Protein AF-0000000085643600 (afdb_homodimer)

InterPro domains:
  IPR029069 HotDog domain superfamily [SSF54637] (41-158)
  IPR045023 Acyl-[acyl-carrier-protein] hydrolase FATA/B [PTHR31727] (1-160)
  IPR049427 Acyl-ACP thioesterase-like, C-terminal domain [PF20791] (51-157)

Radius of gyration: 27.52 Å; Cα contacts (8 Å, |Δi|>4): 507; chains: 2; bounding box: 112×97×53 Å

Organism: NCBI:txid586396

Nearest PDB structures (foldseek):
  5x04-assembly1_A  TM=9.108E-01  e=4.476E-12  Umbellularia californica
  5x04-assembly1_B  TM=9.186E-01  e=2.964E-10  Umbellularia californica
  8qrt-assembly2_CCC  TM=9.344E-01  e=1.622E-09  Lemna aequinoctialis
  8qs0-assembly2_DDD  TM=9.208E-01  e=5.642E-09  Lemna aequinoctialis
  8qrt-assembly2_DDD  TM=9.235E-01  e=1.247E-08  Lemna aequinoctialis

Structure (mmCIF, N/CA/C/O backbone):
data_AF-0000000085643600-model_v1
#
loop_
_entity.id
_entity.type
_entity.pdbx_description
1 polymer 'Acyl-ACP thioesterase-like C-terminal domain-containing protein'
#
loop_
_atom_site.group_PDB
_atom_site.id
_atom_site.type_symbol
_atom_site.label_atom_id
_atom_site.label_alt_id
_atom_site.label_comp_id
_atom_site.label_asym_id
_atom_site.label_entity_id
_atom_site.label_seq_id
_atom_site.pdbx_PDB_ins_code
_atom_site.Cartn_x
_atom_site.Cartn_y
_atom_site.Cartn_z
_atom_site.occupancy
_atom_site.B_iso_or_equiv
_atom_site.auth_seq_id
_atom_site.auth_comp_id
_atom_site.auth_asym_id
_atom_site.auth_atom_id
_atom_site.pdbx_PDB_model_num
ATOM 1 N N . MET A 1 1 ? -57.594 -46.156 -21.344 1 28.33 1 MET A N 1
ATOM 2 C CA . MET A 1 1 ? -56.688 -45.188 -21.906 1 28.33 1 MET A CA 1
ATOM 3 C C . MET A 1 1 ? -56.406 -44.062 -20.922 1 28.33 1 MET A C 1
ATOM 5 O O . MET A 1 1 ? -57.188 -43.094 -20.797 1 28.33 1 MET A O 1
ATOM 9 N N . MET A 1 2 ? -56.031 -44.344 -19.531 1 26.73 2 MET A N 1
ATOM 10 C CA . MET A 1 2 ? -56.125 -43.594 -18.281 1 26.73 2 MET A CA 1
ATOM 11 C C . MET A 1 2 ? -55.125 -42.469 -18.219 1 26.73 2 MET A C 1
ATOM 13 O O . MET A 1 2 ? -53.969 -42.625 -18.625 1 26.73 2 MET A O 1
ATOM 17 N N . ASN A 1 3 ? -55.5 -41.125 -18.172 1 27.83 3 ASN A N 1
ATOM 18 C CA . ASN A 1 3 ? -54.938 -39.781 -18.188 1 27.83 3 ASN A CA 1
ATOM 19 C C . ASN A 1 3 ? -54.062 -39.531 -16.953 1 27.83 3 ASN A C 1
ATOM 21 O O . ASN A 1 3 ? -54.531 -39.031 -15.938 1 27.83 3 ASN A O 1
ATOM 25 N N . TYR A 1 4 ? -53.156 -40.469 -16.359 1 28.38 4 TYR A N 1
ATOM 26 C CA . TYR A 1 4 ? -52.5 -40.5 -15.062 1 28.38 4 TYR A CA 1
ATOM 27 C C . TYR A 1 4 ? -51.438 -39.406 -14.969 1 28.38 4 TYR A C 1
ATOM 29 O O . TYR A 1 4 ? -50.656 -39.375 -14.023 1 28.38 4 TYR A O 1
ATOM 37 N N . GLU A 1 5 ? -51.094 -38.469 -16.047 1 29.72 5 GLU A N 1
ATOM 38 C CA . GLU A 1 5 ? -49.75 -37.875 -16.156 1 29.72 5 GLU A CA 1
ATOM 39 C C . GLU A 1 5 ? -49.594 -36.688 -15.211 1 29.72 5 GLU A C 1
ATOM 41 O O . GLU A 1 5 ? -48.5 -36.188 -15.023 1 29.72 5 GLU A O 1
ATOM 46 N N . THR A 1 6 ? -50.594 -35.938 -14.727 1 30.34 6 THR A N 1
ATOM 47 C CA . THR A 1 6 ? -50.438 -34.531 -14.398 1 30.34 6 THR A CA 1
ATOM 48 C C . THR A 1 6 ? -49.781 -34.375 -13.016 1 30.34 6 THR A C 1
ATOM 50 O O . THR A 1 6 ? -49.406 -33.281 -12.625 1 30.34 6 THR A O 1
ATOM 53 N N . ARG A 1 7 ? -49.969 -35.188 -12.031 1 27.28 7 ARG A N 1
ATOM 54 C CA . ARG A 1 7 ? -49.938 -34.75 -10.633 1 27.28 7 ARG A CA 1
ATOM 55 C C . ARG A 1 7 ? -48.5 -34.625 -10.148 1 27.28 7 ARG A C 1
ATOM 57 O O . ARG A 1 7 ? -48.25 -34.312 -8.984 1 27.28 7 ARG A O 1
ATOM 64 N N . ARG A 1 8 ? -47.438 -35.281 -10.719 1 29.22 8 ARG A N 1
ATOM 65 C CA . ARG A 1 8 ? -46.281 -35.594 -9.891 1 29.22 8 ARG A CA 1
ATOM 66 C C . ARG A 1 8 ? -45.375 -34.375 -9.719 1 29.22 8 ARG A C 1
ATOM 68 O O . ARG A 1 8 ? -44.312 -34.469 -9.086 1 29.22 8 ARG A O 1
ATOM 75 N N . LEU A 1 9 ? -45.5 -33.281 -10.555 1 29.62 9 LEU A N 1
ATOM 76 C CA . LEU A 1 9 ? -44.344 -32.406 -10.664 1 29.62 9 LEU A CA 1
ATOM 77 C C . LEU A 1 9 ? -44.219 -31.516 -9.43 1 29.62 9 LEU A C 1
ATOM 79 O O . LEU A 1 9 ? -43.156 -30.969 -9.156 1 29.62 9 LEU A O 1
ATOM 83 N N . HIS A 1 10 ? -45.281 -31.266 -8.664 1 28.94 10 HIS A N 1
ATOM 84 C CA . HIS A 1 10 ? -45.219 -30.078 -7.832 1 28.94 10 HIS A CA 1
ATOM 85 C C . HIS A 1 10 ? -44.344 -30.297 -6.609 1 28.94 10 HIS A C 1
ATOM 87 O O . HIS A 1 10 ? -43.969 -29.328 -5.938 1 28.94 10 HIS A O 1
ATOM 93 N N . LYS A 1 11 ? -44.281 -31.469 -6.082 1 30.06 11 LYS A N 1
ATOM 94 C CA . LYS A 1 11 ? -43.875 -31.609 -4.688 1 30.06 11 LYS A CA 1
ATOM 95 C C . LYS A 1 11 ? -42.375 -31.312 -4.512 1 30.06 11 LYS A C 1
ATOM 97 O O . LYS A 1 11 ? -41.938 -31.062 -3.398 1 30.06 11 LYS A O 1
ATOM 102 N N . PHE A 1 12 ? -41.531 -31.562 -5.547 1 28.98 12 PHE A N 1
ATOM 103 C CA . PHE A 1 12 ? -40.094 -31.672 -5.203 1 28.98 12 PHE A CA 1
ATOM 104 C C . PHE A 1 12 ? -39.531 -30.312 -4.859 1 28.98 12 PHE A C 1
ATOM 106 O O . PHE A 1 12 ? -38.375 -30.219 -4.395 1 28.98 12 PHE A O 1
ATOM 113 N N . VAL A 1 13 ? -40.156 -29.156 -5.242 1 28.39 13 VAL A N 1
ATOM 114 C CA . VAL A 1 13 ? -39.469 -27.875 -5.148 1 28.39 13 VAL A CA 1
ATOM 115 C C . VAL A 1 13 ? -39.312 -27.484 -3.684 1 28.39 13 VAL A C 1
ATOM 117 O O . VAL A 1 13 ? -38.469 -26.625 -3.355 1 28.39 13 VAL A O 1
ATOM 120 N N . GLN A 1 14 ? -40.281 -27.812 -2.854 1 30.3 14 GLN A N 1
ATOM 121 C CA . GLN A 1 14 ? -40.281 -27.094 -1.582 1 30.3 14 GLN A CA 1
ATOM 122 C C . GLN A 1 14 ? -39.156 -27.547 -0.677 1 30.3 14 GLN A C 1
ATOM 124 O O . GLN A 1 14 ? -38.656 -26.766 0.139 1 30.3 14 GLN A O 1
ATOM 129 N N . GLU A 1 15 ? -38.844 -28.828 -0.646 1 30.2 15 GLU A N 1
ATOM 130 C CA . GLU A 1 15 ? -38.062 -29.359 0.474 1 30.2 15 GLU A CA 1
ATOM 131 C C . GLU A 1 15 ? -36.625 -28.828 0.434 1 30.2 15 GLU A C 1
ATOM 133 O O . GLU A 1 15 ? -35.875 -28.953 1.414 1 30.2 15 GLU A O 1
ATOM 138 N N . VAL A 1 16 ? -36.094 -28.516 -0.745 1 30.72 16 VAL A N 1
ATOM 139 C CA . VAL A 1 16 ? -34.656 -28.266 -0.734 1 30.72 16 VAL A CA 1
ATOM 140 C C . VAL A 1 16 ? -34.375 -26.938 -0.028 1 30.72 16 VAL A C 1
ATOM 142 O O . VAL A 1 16 ? -33.188 -26.531 0.089 1 30.72 16 VAL A O 1
ATOM 145 N N . LYS A 1 17 ? -35.375 -26.094 0.234 1 28.41 17 LYS A N 1
ATOM 146 C CA . LYS A 1 17 ? -35 -24.781 0.779 1 28.41 17 LYS A CA 1
ATOM 147 C C . LYS A 1 17 ? -34.438 -24.922 2.191 1 28.41 17 LYS A C 1
ATOM 149 O O . LYS A 1 17 ? -33.719 -24.047 2.654 1 28.41 17 LYS A O 1
ATOM 154 N N . ASP A 1 18 ? -35.062 -25.828 2.92 1 27.61 18 ASP A N 1
ATOM 155 C CA . ASP A 1 18 ? -34.781 -25.688 4.348 1 27.61 18 ASP A CA 1
ATOM 156 C C . ASP A 1 18 ? -33.312 -25.922 4.672 1 27.61 18 ASP A C 1
ATOM 158 O O . ASP A 1 18 ? -32.812 -25.438 5.688 1 27.61 18 ASP A O 1
ATOM 162 N N . GLU A 1 19 ? -32.781 -27.031 4.176 1 27.78 19 GLU A N 1
ATOM 163 C CA . GLU A 1 19 ? -31.562 -27.484 4.848 1 27.78 19 GLU A CA 1
ATOM 164 C C . GLU A 1 19 ? -30.391 -26.562 4.574 1 27.78 19 GLU A C 1
ATOM 166 O O . GLU A 1 19 ? -29.281 -26.781 5.062 1 27.78 19 GLU A O 1
ATOM 171 N N . LEU A 1 20 ? -30.438 -25.859 3.453 1 27.44 20 LEU A N 1
ATOM 172 C CA . LEU A 1 20 ? -29.188 -25.125 3.324 1 27.44 20 LEU A CA 1
ATOM 173 C C . LEU A 1 20 ? -29.062 -24.062 4.41 1 27.44 20 LEU A C 1
ATOM 175 O O . LE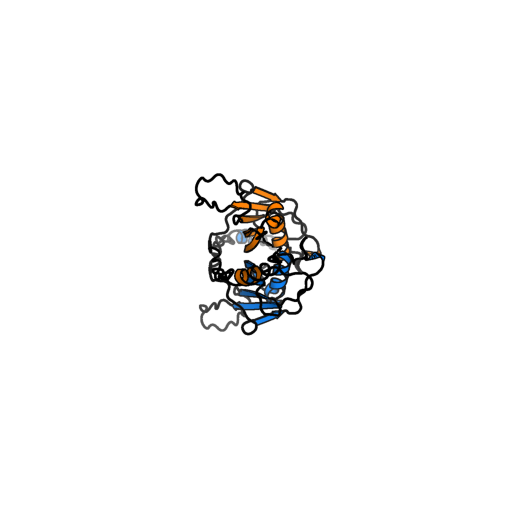U A 1 20 ? -29.5 -22.922 4.223 1 27.44 20 LEU A O 1
ATOM 179 N N . ALA A 1 21 ? -29.594 -24.312 5.594 1 27.98 21 ALA A N 1
ATOM 180 C CA . ALA A 1 21 ? -29.125 -23.391 6.645 1 27.98 21 ALA A CA 1
ATOM 181 C C . ALA A 1 21 ? -27.625 -23.141 6.531 1 27.98 21 ALA A C 1
ATOM 183 O O . ALA A 1 21 ? -26.812 -24.016 6.84 1 27.98 21 ALA A O 1
ATOM 184 N N . CYS A 1 22 ? -27.219 -22.484 5.496 1 24.8 22 CYS A N 1
ATOM 185 C CA . CYS A 1 22 ? -25.844 -21.984 5.465 1 24.8 22 CYS A CA 1
ATOM 186 C C . CYS A 1 22 ? -25.391 -21.531 6.852 1 24.8 22 CYS A C 1
ATOM 188 O O . CYS A 1 22 ? -26 -20.625 7.438 1 24.8 22 CYS A O 1
ATOM 190 N N . ARG A 1 23 ? -25.062 -22.5 7.742 1 27.95 23 ARG A N 1
ATOM 191 C CA . ARG A 1 23 ? -24.312 -22.125 8.938 1 27.95 23 ARG A CA 1
ATOM 192 C C . ARG A 1 23 ? -23.391 -20.938 8.664 1 27.95 23 ARG A C 1
ATOM 194 O O . ARG A 1 23 ? -22.453 -21.047 7.887 1 27.95 23 ARG A O 1
ATOM 201 N N . ILE A 1 24 ? -23.938 -19.797 8.578 1 30.03 24 ILE A N 1
A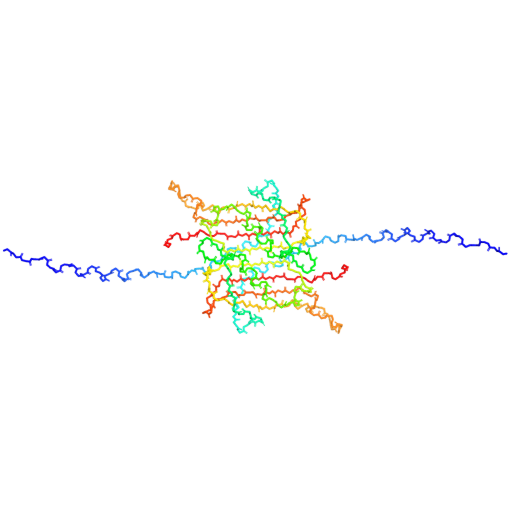TOM 202 C CA . ILE A 1 24 ? -23.078 -18.625 8.688 1 30.03 24 ILE A CA 1
ATOM 203 C C . ILE A 1 24 ? -21.984 -18.891 9.711 1 30.03 24 ILE A C 1
ATOM 205 O O . ILE A 1 24 ? -22.25 -18.984 10.906 1 30.03 24 ILE A O 1
ATOM 209 N N . VAL A 1 25 ? -21.109 -19.859 9.438 1 27.16 25 VAL A N 1
ATOM 210 C CA . VAL A 1 25 ? -19.922 -19.906 10.289 1 27.16 25 VAL A CA 1
ATOM 211 C C . VAL A 1 25 ? -19.406 -18.5 10.531 1 27.16 25 VAL A C 1
ATOM 213 O O . VAL A 1 25 ? -19.328 -17.688 9.609 1 27.16 25 VAL A O 1
ATOM 216 N N . PRO A 1 26 ? -19.688 -17.984 11.656 1 27.88 26 PRO A N 1
ATOM 217 C CA . PRO A 1 26 ? -18.969 -16.75 11.961 1 27.88 26 PRO A CA 1
ATOM 218 C C . PRO A 1 26 ? -17.562 -16.719 11.359 1 27.88 26 PRO A C 1
ATOM 220 O O . PRO A 1 26 ? -16.828 -17.703 11.43 1 27.88 26 PRO A O 1
ATOM 223 N N . VAL A 1 27 ? -17.469 -16.188 10.18 1 30.72 27 VAL A N 1
ATOM 224 C CA . VAL A 1 27 ? -16.125 -15.891 9.711 1 30.72 27 VAL A CA 1
ATOM 225 C C . VAL A 1 27 ? -15.219 -15.57 10.898 1 30.72 27 VAL A C 1
ATOM 227 O O . VAL A 1 27 ? -15.492 -14.641 11.656 1 30.72 27 VAL A O 1
ATOM 230 N N . GLU A 1 28 ? -14.727 -16.656 11.57 1 30.89 28 GLU A N 1
ATOM 231 C CA . GLU A 1 28 ? -13.625 -16.438 12.5 1 30.89 28 GLU A CA 1
ATOM 232 C C . GLU A 1 28 ? -12.781 -15.227 12.102 1 30.89 28 GLU A C 1
ATOM 234 O O . GLU A 1 28 ? -12.555 -14.984 10.914 1 30.89 28 GLU A O 1
ATOM 239 N N . GLU A 1 29 ? -12.914 -14.219 12.883 1 33.09 29 GLU A N 1
ATOM 240 C CA . GLU A 1 29 ? -11.961 -13.125 12.875 1 33.09 29 GLU A CA 1
ATOM 241 C C . GLU A 1 29 ? -10.57 -13.602 12.461 1 33.09 29 GLU A C 1
ATOM 243 O O . GLU A 1 29 ? -10 -14.492 13.094 1 33.09 29 GLU A O 1
ATOM 248 N N . SER A 1 30 ? -10.469 -13.938 11.156 1 33.34 30 SER A N 1
ATOM 249 C CA . SER A 1 30 ? -9.125 -14.281 10.703 1 33.34 30 SER A CA 1
ATOM 250 C C . SER A 1 30 ? -8.062 -13.555 11.531 1 33.34 30 SER A C 1
ATOM 252 O O . SER A 1 30 ? -7.969 -12.328 11.492 1 33.34 30 SER A O 1
ATOM 254 N N . VAL A 1 31 ? -7.844 -14.07 12.695 1 30.19 31 VAL A N 1
ATOM 255 C CA . VAL A 1 31 ? -6.602 -13.688 13.367 1 30.19 31 VAL A CA 1
ATOM 256 C C . VAL A 1 31 ? -5.441 -13.758 12.383 1 30.19 31 VAL A C 1
ATOM 258 O O . VAL A 1 31 ? -5.086 -14.836 11.898 1 30.19 31 VAL A O 1
ATOM 261 N N . VAL A 1 32 ? -5.434 -12.984 11.367 1 36.75 32 VAL A N 1
ATOM 262 C CA . VAL A 1 32 ? -4.094 -12.914 10.797 1 36.75 32 VAL A CA 1
ATOM 263 C C . VAL A 1 32 ? -3.051 -13.148 11.891 1 36.75 32 VAL A C 1
ATOM 265 O O . VAL A 1 32 ? -3.08 -12.5 12.93 1 36.75 32 VAL A O 1
ATOM 268 N N . PRO A 1 33 ? -2.639 -14.336 12.094 1 36.12 33 PRO A N 1
ATOM 269 C CA . PRO A 1 33 ? -1.512 -14.375 13.031 1 36.12 33 PRO A CA 1
ATOM 270 C C . PRO A 1 33 ? -0.652 -13.117 12.977 1 36.12 33 PRO A C 1
ATOM 272 O O . PRO A 1 33 ? -0.353 -12.617 11.891 1 36.12 33 PRO A O 1
ATOM 275 N N . LYS A 1 34 ? -0.825 -12.188 13.805 1 41.84 34 LYS A N 1
ATOM 276 C CA . LYS A 1 34 ? 0.064 -11.078 14.141 1 41.84 34 LYS A CA 1
ATOM 277 C C . LYS A 1 34 ? 1.525 -11.523 14.109 1 41.84 34 LYS A C 1
ATOM 279 O O . LYS A 1 34 ? 2.066 -11.953 15.125 1 41.84 34 LYS A O 1
ATOM 284 N N . ASN A 1 35 ? 1.913 -12.43 13.289 1 40 35 ASN A N 1
ATOM 285 C CA . ASN A 1 35 ? 3.357 -12.633 13.352 1 40 35 ASN A CA 1
ATOM 286 C C . ASN A 1 35 ? 4.113 -11.312 13.32 1 40 35 ASN A C 1
ATOM 288 O O . ASN A 1 35 ? 4.215 -10.68 12.266 1 40 35 ASN A O 1
ATOM 292 N N . GLU A 1 36 ? 3.912 -10.586 14.344 1 48.5 36 GLU A N 1
ATOM 293 C CA . GLU A 1 36 ? 4.723 -9.445 14.742 1 48.5 36 GLU A CA 1
ATOM 294 C C . GLU A 1 36 ? 6.184 -9.633 14.336 1 48.5 36 GLU A C 1
ATOM 296 O O . GLU A 1 36 ? 7.09 -9.195 15.047 1 48.5 36 GLU A O 1
ATOM 301 N N . GLN A 1 37 ? 6.375 -10.531 13.43 1 58.22 37 GLN A N 1
ATOM 302 C CA . GLN A 1 37 ? 7.781 -10.773 13.133 1 58.22 37 GLN A CA 1
ATOM 303 C C . GLN A 1 37 ? 8.375 -9.625 12.32 1 58.22 37 GLN A C 1
ATOM 305 O O . GLN A 1 37 ? 7.699 -9.055 11.453 1 58.22 37 GLN A O 1
ATOM 310 N N . ARG A 1 38 ? 9.406 -9.125 12.859 1 71 38 ARG A N 1
ATOM 311 C CA . ARG A 1 38 ? 10.242 -8.18 12.133 1 71 38 ARG A CA 1
ATOM 312 C C . ARG A 1 38 ? 10.375 -8.57 10.664 1 71 38 ARG A C 1
ATOM 314 O O . ARG A 1 38 ? 10.43 -9.75 10.336 1 71 38 ARG A O 1
ATOM 321 N N . LEU A 1 39 ? 10.023 -7.598 9.844 1 82.56 39 LEU A N 1
ATOM 322 C CA . LEU A 1 39 ? 10.219 -7.855 8.414 1 82.56 39 LEU A CA 1
ATOM 323 C C . LEU A 1 39 ? 11.633 -8.336 8.133 1 82.56 39 LEU A C 1
ATOM 325 O O . LEU A 1 39 ? 12.602 -7.668 8.5 1 82.56 39 LEU A O 1
ATOM 329 N N . PRO A 1 40 ? 11.734 -9.531 7.672 1 76.75 40 PRO A N 1
ATOM 330 C CA . PRO A 1 40 ? 13.07 -10.094 7.438 1 76.75 40 PRO A CA 1
ATOM 331 C C . PRO A 1 40 ? 13.852 -9.32 6.375 1 76.75 40 PRO A C 1
ATOM 333 O O . PRO A 1 40 ? 13.258 -8.672 5.516 1 76.75 40 PRO A O 1
ATOM 336 N N . ARG A 1 41 ? 15.156 -9.391 6.605 1 78.19 41 ARG A N 1
ATOM 337 C CA . ARG A 1 41 ? 16.016 -8.836 5.559 1 78.19 41 ARG A CA 1
ATOM 338 C C . ARG A 1 41 ? 16.172 -9.82 4.402 1 78.19 41 ARG A C 1
ATOM 340 O O . ARG A 1 41 ? 16.578 -10.969 4.605 1 78.19 41 ARG A O 1
ATOM 347 N N . LEU A 1 42 ? 15.68 -9.445 3.307 1 84.44 42 LEU A N 1
ATOM 348 C CA . LEU A 1 42 ? 15.844 -10.203 2.07 1 84.44 42 LEU A CA 1
ATOM 349 C C . LEU A 1 42 ? 17.062 -9.719 1.29 1 84.44 42 LEU A C 1
ATOM 351 O O . LEU A 1 42 ? 17.422 -8.547 1.363 1 84.44 42 LEU A O 1
ATOM 355 N N . ASP A 1 43 ? 17.766 -10.688 0.754 1 82.69 43 ASP A N 1
ATOM 356 C CA . ASP A 1 43 ? 18.828 -10.312 -0.171 1 82.69 43 ASP A CA 1
ATOM 357 C C . ASP A 1 43 ? 18.719 -11.086 -1.48 1 82.69 43 ASP A C 1
ATOM 359 O O . ASP A 1 43 ? 17.766 -11.859 -1.67 1 82.69 43 ASP A O 1
ATOM 363 N N . PHE A 1 44 ? 19.641 -10.766 -2.359 1 83 44 PHE A N 1
ATOM 364 C CA . PHE A 1 44 ? 19.594 -11.297 -3.717 1 83 44 PHE A CA 1
ATOM 365 C C . PHE A 1 44 ? 19.766 -12.812 -3.711 1 83 44 PHE A C 1
ATOM 367 O O . PHE A 1 44 ? 19.219 -13.5 -4.57 1 83 44 PHE A O 1
ATOM 374 N N . GLU A 1 45 ? 20.344 -13.352 -2.689 1 82.31 45 GLU A N 1
ATOM 375 C CA . GLU A 1 45 ? 20.609 -14.789 -2.633 1 82.31 45 GLU A CA 1
ATOM 376 C C . GLU A 1 45 ? 19.406 -15.547 -2.072 1 82.31 45 GLU A C 1
ATOM 378 O O . GLU A 1 45 ? 19.172 -16.703 -2.426 1 82.31 45 GLU A O 1
ATOM 383 N N . THR A 1 46 ? 18.688 -14.852 -1.342 1 85.69 46 THR A N 1
ATOM 384 C CA . THR A 1 46 ? 17.609 -15.539 -0.649 1 85.69 46 THR A CA 1
ATOM 385 C C . THR A 1 46 ? 16.281 -15.289 -1.347 1 85.69 46 THR A C 1
ATOM 387 O O . THR A 1 46 ? 15.289 -15.977 -1.077 1 85.69 46 THR A O 1
ATOM 390 N N . ALA A 1 47 ? 16.344 -14.414 -2.361 1 90.44 47 ALA A N 1
ATOM 391 C CA . ALA A 1 47 ? 15.102 -14.047 -3.029 1 90.44 47 ALA A CA 1
ATOM 392 C C . ALA A 1 47 ? 14.695 -15.094 -4.055 1 90.44 47 ALA A C 1
ATOM 394 O O . ALA A 1 47 ? 15.555 -15.719 -4.691 1 90.44 47 ALA A O 1
ATOM 395 N N . ASP A 1 48 ? 13.422 -15.391 -4.129 1 89.94 48 ASP A N 1
ATOM 396 C CA . ASP A 1 48 ? 12.891 -16.297 -5.148 1 89.94 48 ASP A CA 1
ATOM 397 C C . ASP A 1 48 ? 12.688 -15.555 -6.473 1 89.94 48 ASP A C 1
ATOM 399 O O . ASP A 1 48 ? 12.82 -16.156 -7.547 1 89.94 48 ASP A O 1
ATOM 403 N N . CYS A 1 49 ? 12.312 -14.289 -6.414 1 92.94 49 CYS A N 1
ATOM 404 C CA . CYS A 1 49 ? 12.039 -13.469 -7.59 1 92.94 49 CYS A CA 1
ATOM 405 C C . CYS A 1 49 ? 12.758 -12.125 -7.496 1 92.94 49 CYS A C 1
ATOM 407 O O . CYS A 1 49 ? 12.75 -11.492 -6.438 1 92.94 49 CYS A O 1
ATOM 409 N N . VAL A 1 50 ? 13.383 -11.773 -8.648 1 93.75 50 VAL A N 1
ATOM 410 C CA . VAL A 1 50 ? 14.062 -10.484 -8.711 1 93.75 50 VAL A CA 1
ATOM 411 C C . VAL A 1 50 ? 13.586 -9.711 -9.938 1 93.75 50 VAL A C 1
ATOM 413 O O . VAL A 1 50 ? 13.68 -10.203 -11.062 1 93.75 50 VAL A O 1
ATOM 416 N N . THR A 1 51 ? 12.992 -8.562 -9.742 1 95 51 THR A N 1
ATOM 417 C CA . THR A 1 51 ? 12.656 -7.629 -10.812 1 95 51 THR A CA 1
ATOM 418 C C . THR A 1 51 ? 13.609 -6.434 -10.812 1 95 51 THR A C 1
ATOM 420 O O . THR A 1 51 ? 13.688 -5.699 -9.82 1 95 51 THR A O 1
ATOM 423 N N . SER A 1 52 ? 14.273 -6.273 -11.922 1 94.19 52 SER A N 1
ATOM 424 C CA . SER A 1 52 ? 15.281 -5.219 -12.008 1 94.19 52 SER A CA 1
ATOM 425 C C . SER A 1 52 ? 14.891 -4.168 -13.039 1 94.19 52 SER A C 1
ATOM 427 O O . SER A 1 52 ? 13.906 -4.336 -13.766 1 94.19 52 SER A O 1
ATOM 429 N N . GLY A 1 53 ? 15.578 -3.051 -12.969 1 94.88 53 GLY A N 1
ATOM 430 C CA . GLY A 1 53 ? 15.406 -2.016 -13.969 1 94.88 53 GLY A CA 1
ATOM 431 C C . GLY A 1 53 ? 14.164 -1.167 -13.742 1 94.88 53 GLY A C 1
ATOM 432 O O . GLY A 1 53 ? 13.656 -0.542 -14.672 1 94.88 53 GLY A O 1
ATOM 433 N N . LEU A 1 54 ? 13.656 -1.189 -12.539 1 96.31 54 LEU A N 1
ATOM 434 C CA . LEU A 1 54 ? 12.477 -0.39 -12.234 1 96.31 54 LEU A CA 1
ATOM 435 C C . LEU A 1 54 ? 12.836 1.086 -12.102 1 96.31 54 LEU A C 1
ATOM 437 O O . LEU A 1 54 ? 13.758 1.439 -11.367 1 96.31 54 LEU A O 1
ATOM 441 N N . THR A 1 55 ? 12.078 1.979 -12.859 1 96.12 55 THR A N 1
ATOM 442 C CA . THR A 1 55 ? 12.266 3.424 -12.797 1 96.12 55 THR A CA 1
ATOM 443 C C . THR A 1 55 ? 10.922 4.145 -12.727 1 96.12 55 THR A C 1
ATOM 445 O O . THR A 1 55 ? 9.906 3.611 -13.172 1 96.12 55 THR A O 1
ATOM 448 N N . SER A 1 56 ? 10.984 5.27 -12.164 1 96 56 SER A N 1
ATOM 449 C CA . SER A 1 56 ? 9.758 6.047 -12.047 1 96 56 SER A CA 1
ATOM 450 C C . SER A 1 56 ? 9.484 6.84 -13.32 1 96 56 SER A C 1
ATOM 452 O O . SER A 1 56 ? 10.406 7.188 -14.055 1 96 56 SER A O 1
ATOM 454 N N . ARG A 1 57 ? 8.211 7.031 -13.562 1 94.5 57 ARG A N 1
ATOM 455 C CA . ARG A 1 57 ? 7.777 7.977 -14.586 1 94.5 57 ARG A CA 1
ATOM 456 C C . ARG A 1 57 ? 7.516 9.352 -13.984 1 94.5 57 ARG A C 1
ATOM 458 O O . ARG A 1 57 ? 7.48 9.508 -12.766 1 94.5 57 ARG A O 1
ATOM 465 N N . TRP A 1 58 ? 7.316 10.32 -14.828 1 93.31 58 TRP A N 1
ATOM 466 C CA . TRP A 1 58 ? 7.094 11.695 -14.383 1 93.31 58 TRP A CA 1
ATOM 467 C C . TRP A 1 58 ? 5.879 11.781 -13.469 1 93.31 58 TRP A C 1
ATOM 469 O O . TRP A 1 58 ? 5.91 12.477 -12.453 1 93.31 58 TRP A O 1
ATOM 479 N N . PHE A 1 59 ? 4.828 11.094 -13.773 1 92 59 PHE A N 1
ATOM 480 C CA . PHE A 1 59 ? 3.574 11.195 -13.039 1 92 59 PHE A CA 1
ATOM 481 C C . PHE A 1 59 ? 3.643 10.398 -11.734 1 92 59 PHE A C 1
ATOM 483 O O . PHE A 1 59 ? 2.721 10.461 -10.922 1 92 59 PHE A O 1
ATOM 490 N N . ASP A 1 60 ? 4.773 9.602 -11.5 1 96 60 ASP A N 1
ATOM 491 C CA . ASP A 1 60 ? 4.977 8.852 -10.258 1 96 60 ASP A CA 1
ATOM 492 C C . ASP A 1 60 ? 5.648 9.727 -9.195 1 96 60 ASP A C 1
ATOM 494 O O . ASP A 1 60 ? 5.852 9.281 -8.062 1 96 60 ASP A O 1
ATOM 498 N N . LEU A 1 61 ? 5.957 10.953 -9.531 1 95 61 LEU A N 1
ATOM 499 C CA . LEU A 1 61 ? 6.785 11.789 -8.672 1 95 61 LEU A CA 1
ATOM 500 C C . LEU A 1 61 ? 5.93 12.773 -7.871 1 95 61 LEU A C 1
ATOM 502 O O . LEU A 1 61 ? 4.875 13.203 -8.344 1 95 61 LEU A O 1
ATOM 506 N N . ASP A 1 62 ? 6.484 13.125 -6.684 1 90.88 62 ASP A N 1
ATOM 507 C CA . ASP A 1 62 ? 5.855 14.172 -5.887 1 90.88 62 ASP A CA 1
ATOM 508 C C . ASP A 1 62 ? 6.473 15.531 -6.188 1 90.88 62 ASP A C 1
ATOM 510 O O . ASP A 1 62 ? 7.258 15.672 -7.129 1 90.88 62 ASP A O 1
ATOM 514 N N . VAL A 1 63 ? 6.102 16.547 -5.406 1 88 63 VAL A N 1
ATOM 515 C CA . VAL A 1 63 ? 6.496 17.938 -5.641 1 88 63 VAL A CA 1
ATOM 516 C C . VAL A 1 63 ? 8.008 18.078 -5.469 1 88 63 VAL A C 1
ATOM 518 O O . VAL A 1 63 ? 8.617 19.016 -5.992 1 88 63 VAL A O 1
ATOM 521 N N . ASN A 1 64 ? 8.664 17.156 -4.684 1 88.5 64 ASN A N 1
ATOM 522 C CA . ASN A 1 64 ? 10.102 17.188 -4.441 1 88.5 64 ASN A CA 1
ATOM 523 C C . ASN A 1 64 ? 10.867 16.344 -5.449 1 88.5 64 ASN A C 1
ATOM 525 O O . ASN A 1 64 ? 12.07 16.125 -5.301 1 88.5 64 ASN A O 1
ATOM 529 N N . HIS A 1 65 ? 10.148 15.773 -6.414 1 93.31 65 HIS A N 1
ATOM 530 C CA . HIS A 1 65 ? 10.734 14.938 -7.457 1 93.31 65 HIS A CA 1
ATOM 531 C C . HIS A 1 65 ? 11.195 13.602 -6.891 1 93.31 65 HIS A C 1
ATOM 533 O O . HIS A 1 65 ? 12.18 13.023 -7.367 1 93.31 65 HIS A O 1
ATOM 539 N N . HIS A 1 66 ? 10.602 13.234 -5.781 1 94.94 66 HIS A N 1
ATOM 540 C CA . HIS A 1 66 ? 10.773 11.883 -5.254 1 94.94 66 HIS A CA 1
ATOM 541 C C . HIS A 1 66 ? 9.617 10.977 -5.664 1 94.94 66 HIS A C 1
ATOM 543 O O . HIS A 1 66 ? 8.508 11.453 -5.91 1 94.94 66 HIS A O 1
ATOM 549 N N . VAL A 1 67 ? 10 9.75 -5.734 1 97 67 VAL A N 1
ATOM 550 C CA . VAL A 1 67 ? 8.992 8.758 -6.086 1 97 67 VAL A CA 1
ATOM 551 C C . VAL A 1 67 ? 7.922 8.703 -4.996 1 97 67 VAL A C 1
ATOM 553 O O . VAL A 1 67 ? 8.242 8.641 -3.809 1 97 67 VAL A O 1
ATOM 556 N N . ASN A 1 68 ? 6.641 8.703 -5.457 1 95 68 ASN A N 1
ATOM 557 C CA . ASN A 1 68 ? 5.508 8.617 -4.543 1 95 68 ASN A CA 1
ATOM 558 C C . ASN A 1 68 ? 5.434 7.254 -3.867 1 95 68 ASN A C 1
ATOM 560 O O . ASN A 1 68 ? 5.723 6.23 -4.492 1 95 68 ASN A O 1
ATOM 564 N N . ASN A 1 69 ? 4.941 7.27 -2.625 1 95.06 69 ASN A N 1
ATOM 565 C CA . ASN A 1 69 ? 4.871 6.047 -1.83 1 95.06 69 ASN A CA 1
ATOM 566 C C . ASN A 1 69 ? 4.012 4.984 -2.506 1 95.06 69 ASN A C 1
ATOM 568 O O . ASN A 1 69 ? 4.281 3.789 -2.383 1 95.06 69 ASN A O 1
ATOM 572 N N . VAL A 1 70 ? 3.027 5.367 -3.229 1 97.12 70 VAL A N 1
ATOM 573 C CA . VAL A 1 70 ? 2.119 4.445 -3.906 1 97.12 70 VAL A CA 1
ATOM 574 C C . VAL A 1 70 ? 2.883 3.656 -4.969 1 97.12 70 VAL A C 1
ATOM 576 O O . VAL A 1 70 ? 2.625 2.467 -5.168 1 97.12 70 VAL A O 1
ATOM 579 N N . LYS A 1 71 ? 3.797 4.277 -5.605 1 97.19 71 LYS A N 1
ATOM 580 C CA . LYS A 1 71 ? 4.57 3.633 -6.664 1 97.19 71 LYS A CA 1
ATOM 581 C C . LYS A 1 71 ? 5.406 2.482 -6.109 1 97.19 71 LYS A C 1
ATOM 583 O O . LYS A 1 71 ? 5.59 1.464 -6.781 1 97.19 71 LYS A O 1
ATOM 588 N N . TYR A 1 72 ? 5.883 2.619 -4.867 1 98.19 72 TYR A N 1
ATOM 589 C CA . TYR A 1 72 ? 6.621 1.526 -4.242 1 98.19 72 TYR A CA 1
ATOM 590 C C . TYR A 1 72 ? 5.738 0.296 -4.078 1 98.19 72 TYR A C 1
ATOM 592 O O . TYR A 1 72 ? 6.18 -0.83 -4.316 1 98.19 72 TYR A O 1
ATOM 600 N N . VAL A 1 73 ? 4.516 0.525 -3.734 1 98.19 73 VAL A N 1
ATOM 601 C CA . VAL A 1 73 ? 3.553 -0.554 -3.549 1 98.19 73 VAL A CA 1
ATOM 602 C C . VAL A 1 73 ? 3.285 -1.244 -4.883 1 98.19 73 VAL A C 1
ATOM 604 O O . VAL A 1 73 ? 3.26 -2.475 -4.961 1 98.19 73 VAL A O 1
ATOM 607 N N . ASP A 1 74 ? 3.164 -0.462 -5.883 1 97.38 74 ASP A N 1
ATOM 608 C CA . ASP A 1 74 ? 2.99 -0.986 -7.234 1 97.38 74 ASP A CA 1
ATOM 609 C C . ASP A 1 74 ? 4.148 -1.899 -7.625 1 97.38 74 ASP A C 1
ATOM 611 O O . ASP A 1 74 ? 3.934 -3.021 -8.086 1 97.38 74 ASP A O 1
ATOM 615 N N . TRP A 1 75 ? 5.375 -1.485 -7.336 1 97.56 75 TRP A N 1
ATOM 616 C CA . TRP A 1 75 ? 6.574 -2.225 -7.707 1 97.56 75 TRP A CA 1
ATOM 617 C C . TRP A 1 75 ? 6.652 -3.551 -6.961 1 97.56 75 TRP A C 1
ATOM 619 O O . TRP A 1 75 ? 6.988 -4.582 -7.547 1 97.56 75 TRP A O 1
ATOM 629 N N . ILE A 1 76 ? 6.281 -3.541 -5.664 1 97.31 76 ILE A N 1
ATOM 630 C CA . ILE A 1 76 ? 6.473 -4.777 -4.918 1 97.31 76 ILE A CA 1
ATOM 631 C C . ILE A 1 76 ? 5.359 -5.766 -5.254 1 97.31 76 ILE A C 1
ATOM 633 O O . ILE A 1 76 ? 5.594 -6.977 -5.316 1 97.31 76 ILE A O 1
ATOM 637 N N . LEU A 1 77 ? 4.176 -5.281 -5.527 1 96.31 77 LEU A N 1
ATOM 638 C CA . LEU A 1 77 ? 3.09 -6.184 -5.887 1 96.31 77 LEU A CA 1
ATOM 639 C C . LEU A 1 77 ? 3.281 -6.734 -7.297 1 96.31 77 LEU A C 1
ATOM 641 O O . LEU A 1 77 ? 2.906 -7.871 -7.582 1 96.31 77 LEU A O 1
ATOM 645 N N . ASP A 1 78 ? 3.898 -5.98 -8.07 1 93.62 78 ASP A N 1
ATOM 646 C CA . ASP A 1 78 ? 4.156 -6.395 -9.445 1 93.62 78 ASP A CA 1
ATOM 647 C C . ASP A 1 78 ? 5.309 -7.395 -9.508 1 93.62 78 ASP A C 1
ATOM 649 O O . ASP A 1 78 ? 5.527 -8.031 -10.539 1 93.62 78 ASP A O 1
ATOM 653 N N . SER A 1 79 ? 6.047 -7.551 -8.453 1 92.19 79 SER A N 1
ATOM 654 C CA . SER A 1 79 ? 7.234 -8.398 -8.453 1 92.19 79 SER A CA 1
ATOM 655 C C . SER A 1 79 ? 6.891 -9.836 -8.086 1 92.19 79 SER A C 1
ATOM 657 O O . SER A 1 79 ? 7.742 -10.727 -8.164 1 92.19 79 SER A O 1
ATOM 659 N N . VAL A 1 80 ? 5.707 -10.109 -7.727 1 94.62 80 VAL A N 1
ATOM 660 C CA . VAL A 1 80 ? 5.312 -11.477 -7.398 1 94.62 80 VAL A CA 1
ATOM 661 C C . VAL A 1 80 ? 4.98 -12.242 -8.68 1 94.62 80 VAL A C 1
ATOM 663 O O . VAL A 1 80 ? 4.57 -11.641 -9.68 1 94.62 80 VAL A O 1
ATOM 666 N N . PRO A 1 81 ? 5.184 -13.562 -8.609 1 93.5 81 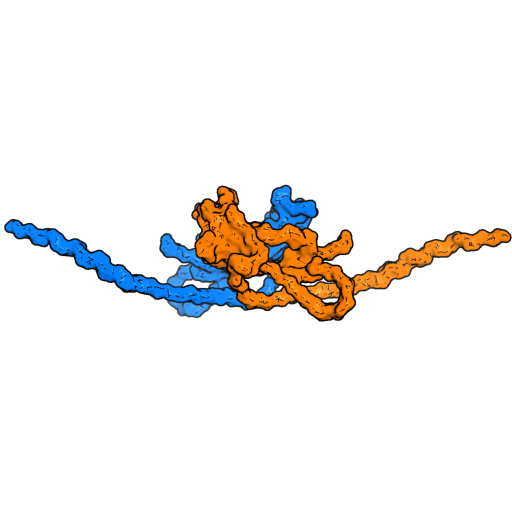PRO A N 1
ATOM 667 C CA . PRO A 1 81 ? 4.816 -14.352 -9.797 1 93.5 81 PRO A CA 1
ATOM 668 C C . PRO A 1 81 ? 3.344 -14.203 -10.164 1 93.5 81 PRO A C 1
ATOM 670 O O . PRO A 1 81 ? 2.48 -14.156 -9.289 1 93.5 81 PRO A O 1
ATOM 673 N N . ARG A 1 82 ? 3.104 -14.148 -11.445 1 90.62 82 ARG A N 1
ATOM 674 C CA . ARG A 1 82 ? 1.76 -13.906 -11.953 1 90.62 82 ARG A CA 1
ATOM 675 C C . ARG A 1 82 ? 0.785 -14.977 -11.477 1 90.62 82 ARG A C 1
ATOM 677 O O . ARG A 1 82 ? -0.415 -14.719 -11.352 1 90.62 82 ARG A O 1
ATOM 684 N N . SER A 1 83 ? 1.255 -16.188 -11.195 1 91.94 83 SER A N 1
ATOM 685 C CA . SER A 1 83 ? 0.4 -17.281 -10.758 1 91.94 83 SER A CA 1
ATOM 686 C C . SER A 1 83 ? -0.234 -16.984 -9.406 1 91.94 83 SER A C 1
ATOM 688 O O . SER A 1 83 ? -1.315 -17.484 -9.094 1 91.94 83 SER A O 1
ATOM 690 N N . LEU A 1 84 ? 0.408 -16.109 -8.656 1 93.81 84 LEU A N 1
ATOM 691 C CA . LEU A 1 84 ? -0.073 -15.859 -7.305 1 93.81 84 LEU A CA 1
ATOM 692 C C . LEU A 1 84 ? -1.382 -15.078 -7.324 1 93.81 84 LEU A C 1
ATOM 694 O O . LEU A 1 84 ? -2.408 -15.562 -6.84 1 93.81 84 LEU A O 1
ATOM 698 N N . PRO A 1 85 ? -1.394 -13.898 -8.008 1 92.56 85 PRO A N 1
ATOM 699 C CA . PRO A 1 85 ? -2.666 -13.18 -8.047 1 92.56 85 PRO A CA 1
ATOM 700 C C . PRO A 1 85 ? -3.744 -13.914 -8.836 1 92.56 85 PRO A C 1
ATOM 702 O O . PRO A 1 85 ? -4.93 -13.602 -8.711 1 92.56 85 PRO A O 1
ATOM 705 N N . GLU A 1 86 ? -3.389 -14.852 -9.602 1 90.25 86 GLU A N 1
ATOM 706 C CA . GLU A 1 86 ? -4.367 -15.633 -10.344 1 90.25 86 GLU A CA 1
ATOM 707 C C . GLU A 1 86 ? -5.102 -16.609 -9.43 1 90.25 86 GLU A C 1
ATOM 709 O O . GLU A 1 86 ? -6.301 -16.844 -9.609 1 90.25 86 GLU A O 1
ATOM 714 N N . GLY A 1 87 ? -4.391 -17.203 -8.469 1 91.19 87 GLY A N 1
ATOM 715 C CA . GLY A 1 87 ? -4.969 -18.219 -7.617 1 91.19 87 GLY A CA 1
ATOM 716 C C . GLY A 1 87 ? -5.258 -17.734 -6.207 1 91.19 87 GLY A C 1
ATOM 717 O O . GLY A 1 87 ? -5.949 -18.406 -5.441 1 91.19 87 GLY A O 1
ATOM 718 N N . HIS A 1 88 ? -4.691 -16.609 -5.871 1 94.69 88 HIS A N 1
ATOM 719 C CA . HIS A 1 88 ? -4.828 -16.062 -4.523 1 94.69 88 HIS A CA 1
ATOM 720 C C . HIS A 1 88 ? -5.262 -14.602 -4.562 1 94.69 88 HIS A C 1
ATOM 722 O O . HIS A 1 88 ? -5.16 -13.945 -5.602 1 94.69 8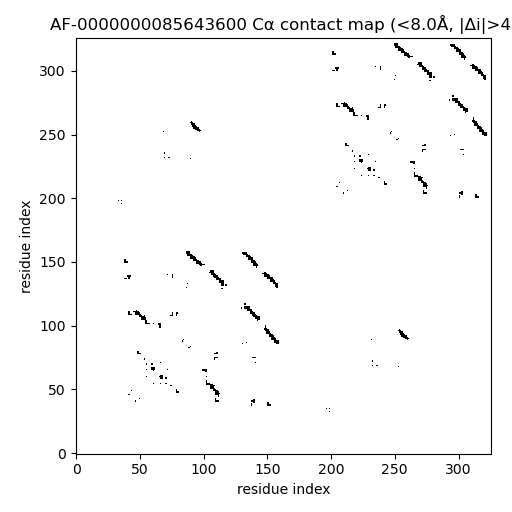8 HIS A O 1
ATOM 728 N N . GLU A 1 89 ? -5.805 -14.156 -3.475 1 94.81 89 GLU A N 1
ATOM 729 C CA . GLU A 1 89 ? -6.141 -12.75 -3.287 1 94.81 89 GLU A CA 1
ATOM 730 C C . GLU A 1 89 ? -5.355 -12.141 -2.127 1 94.81 89 GLU A C 1
ATOM 732 O O . GLU A 1 89 ? -5.117 -12.805 -1.117 1 94.81 89 GLU A O 1
ATOM 737 N N . LEU A 1 90 ? -5 -10.914 -2.299 1 97 90 LEU A N 1
ATOM 738 C CA . LEU A 1 90 ? -4.246 -10.219 -1.259 1 97 90 LEU A CA 1
ATOM 739 C C . LEU A 1 90 ? -5.113 -9.992 -0.022 1 97 90 LEU A C 1
ATOM 741 O O . LEU A 1 90 ? -6.188 -9.398 -0.112 1 97 90 LEU A O 1
ATOM 745 N N . HIS A 1 91 ? -4.582 -10.414 1.079 1 96.75 91 HIS A N 1
ATOM 746 C CA . HIS A 1 91 ? -5.348 -10.359 2.32 1 96.75 91 HIS A CA 1
ATOM 747 C C . HIS A 1 91 ? -4.785 -9.297 3.264 1 96.75 91 HIS A C 1
ATOM 749 O O . HIS A 1 91 ? -5.543 -8.617 3.959 1 96.75 91 HIS A O 1
ATOM 755 N N . ALA A 1 92 ? -3.496 -9.219 3.316 1 97.19 92 ALA A N 1
ATOM 756 C CA . ALA A 1 92 ? -2.871 -8.266 4.227 1 97.19 92 ALA A CA 1
ATOM 757 C C . ALA A 1 92 ? -1.511 -7.816 3.701 1 97.19 92 ALA A C 1
ATOM 759 O O . ALA A 1 92 ? -0.875 -8.523 2.916 1 97.19 92 ALA A O 1
ATOM 760 N N . MET A 1 93 ? -1.117 -6.637 4.203 1 97.81 93 MET A N 1
ATOM 761 C CA . MET A 1 93 ? 0.17 -6.07 3.812 1 97.81 93 MET A CA 1
ATOM 762 C C . MET A 1 93 ? 0.762 -5.234 4.941 1 97.81 93 MET A C 1
ATOM 764 O O . MET A 1 93 ? 0.053 -4.449 5.578 1 97.81 93 MET A O 1
ATOM 768 N N . THR A 1 94 ? 2.018 -5.43 5.211 1 97.5 94 THR A N 1
ATOM 769 C CA . THR A 1 94 ? 2.797 -4.605 6.129 1 97.5 94 THR A CA 1
ATOM 770 C C . THR A 1 94 ? 4.039 -4.055 5.438 1 97.5 94 THR A C 1
ATOM 772 O O . THR A 1 94 ? 4.805 -4.805 4.832 1 97.5 94 THR A O 1
ATOM 775 N N . ILE A 1 95 ? 4.191 -2.732 5.527 1 98 95 ILE A N 1
ATOM 776 C CA . ILE A 1 95 ? 5.316 -2.092 4.852 1 98 95 ILE A CA 1
ATOM 777 C C . ILE A 1 95 ? 6.055 -1.181 5.828 1 98 95 ILE A C 1
ATOM 779 O O . ILE A 1 95 ? 5.43 -0.468 6.617 1 98 95 ILE A O 1
ATOM 783 N N . GLU A 1 96 ? 7.336 -1.225 5.75 1 97.31 96 GLU A N 1
ATOM 784 C CA . GLU A 1 96 ? 8.219 -0.254 6.395 1 97.31 96 GLU A CA 1
ATOM 785 C C . GLU A 1 96 ? 9.055 0.497 5.367 1 97.31 96 GLU A C 1
ATOM 787 O O . GLU A 1 96 ? 9.836 -0.111 4.633 1 97.31 96 GLU A O 1
ATOM 792 N N . PHE A 1 97 ? 8.867 1.804 5.418 1 97 97 PHE A N 1
ATOM 793 C CA . PHE A 1 97 ? 9.609 2.658 4.496 1 97 97 PHE A CA 1
ATOM 794 C C . PHE A 1 97 ? 10.906 3.139 5.125 1 97 97 PHE A C 1
ATOM 796 O O . PHE A 1 97 ? 10.922 3.564 6.281 1 97 97 PHE A O 1
ATOM 803 N N . ARG A 1 98 ? 11.969 3.15 4.289 1 94.38 98 ARG A N 1
ATOM 804 C CA . ARG A 1 98 ? 13.273 3.473 4.863 1 94.38 98 ARG A CA 1
ATOM 805 C C . ARG A 1 98 ? 13.883 4.695 4.18 1 94.38 98 ARG A C 1
ATOM 807 O O . ARG A 1 98 ? 14.578 5.484 4.82 1 94.38 98 ARG A O 1
ATOM 814 N N . LYS A 1 99 ? 13.633 4.77 2.893 1 93.69 99 LYS A N 1
ATOM 815 C CA . LYS A 1 99 ? 14.289 5.828 2.135 1 93.69 99 LYS A CA 1
ATOM 816 C C . LYS A 1 99 ? 13.422 6.293 0.967 1 93.69 99 LYS A C 1
ATOM 818 O O . LYS A 1 99 ? 12.711 5.488 0.358 1 93.69 99 LYS A O 1
ATOM 823 N N . GLU A 1 100 ? 13.602 7.535 0.627 1 93.25 100 GLU A N 1
ATOM 824 C CA . GLU A 1 100 ? 12.969 8.062 -0.578 1 93.25 100 GLU A CA 1
ATOM 825 C C . GLU A 1 100 ? 13.883 7.918 -1.791 1 93.25 100 GLU A C 1
ATOM 827 O O . GLU A 1 100 ? 15.109 7.941 -1.659 1 93.25 100 GLU A O 1
ATOM 832 N N . VAL A 1 101 ? 13.195 7.777 -2.873 1 95.62 101 VAL A N 1
ATOM 833 C CA . VAL A 1 101 ? 13.938 7.574 -4.113 1 95.62 101 VAL A CA 1
ATOM 834 C C . VAL A 1 101 ? 13.758 8.781 -5.027 1 95.62 101 VAL A C 1
ATOM 836 O O . VAL A 1 101 ? 12.625 9.234 -5.25 1 95.62 101 VAL A O 1
ATOM 839 N N . ALA A 1 102 ? 14.852 9.297 -5.562 1 94.38 102 ALA A N 1
ATOM 840 C CA . ALA A 1 102 ? 14.797 10.414 -6.5 1 94.38 102 ALA A CA 1
ATOM 841 C C . ALA A 1 102 ? 14.43 9.93 -7.902 1 94.38 102 ALA A C 1
ATOM 843 O O . ALA A 1 102 ? 14.477 8.734 -8.188 1 94.38 102 ALA A O 1
ATOM 844 N N . ILE A 1 103 ? 14.102 10.883 -8.742 1 92.94 103 ILE A N 1
ATOM 845 C CA . ILE A 1 103 ? 13.766 10.594 -10.133 1 92.94 103 ILE A CA 1
ATOM 846 C C . ILE A 1 103 ? 14.953 9.914 -10.812 1 92.94 103 ILE A C 1
ATOM 848 O O . ILE A 1 103 ? 16.109 10.125 -10.422 1 92.94 103 ILE A O 1
ATOM 852 N N . ASP A 1 104 ? 14.703 9.078 -11.758 1 91.5 104 ASP A N 1
ATOM 853 C CA . ASP A 1 104 ? 15.664 8.453 -12.656 1 91.5 104 ASP A CA 1
ATOM 854 C C . ASP A 1 104 ? 16.562 7.469 -11.906 1 91.5 104 ASP A C 1
ATOM 856 O O . ASP A 1 104 ? 17.641 7.105 -12.383 1 91.5 104 ASP A O 1
ATOM 860 N N . THR A 1 105 ? 16.25 7.168 -10.703 1 95.06 105 THR A N 1
ATOM 861 C CA . THR A 1 105 ? 16.984 6.152 -9.961 1 95.06 105 THR A CA 1
ATOM 862 C C . THR A 1 105 ? 16.453 4.758 -10.289 1 95.06 105 THR A C 1
ATOM 864 O O . THR A 1 105 ? 15.242 4.543 -10.336 1 95.06 105 THR A O 1
ATOM 867 N N . VAL A 1 106 ? 17.391 3.848 -10.555 1 96.88 106 VAL A N 1
ATOM 868 C CA . VAL A 1 106 ? 17.016 2.469 -10.852 1 96.88 106 VAL A CA 1
ATOM 869 C C . VAL A 1 106 ? 16.922 1.666 -9.555 1 96.88 106 VAL A C 1
ATOM 871 O O . VAL A 1 106 ? 17.828 1.731 -8.719 1 96.88 106 VAL A O 1
ATOM 874 N N . VAL A 1 107 ? 15.781 0.889 -9.414 1 97.25 107 VAL A N 1
ATOM 875 C CA . VAL A 1 107 ? 15.617 0.119 -8.188 1 97.25 107 VAL A CA 1
ATOM 876 C C . VAL A 1 107 ? 15.352 -1.346 -8.523 1 97.25 107 VAL A C 1
ATOM 878 O O . VAL A 1 107 ? 15.023 -1.674 -9.672 1 97.25 107 VAL A O 1
ATOM 881 N N . HIS A 1 108 ? 15.586 -2.25 -7.535 1 97 108 HIS A N 1
ATOM 882 C CA . HIS A 1 108 ? 15.297 -3.678 -7.625 1 97 108 HIS A CA 1
ATOM 883 C C . HIS A 1 108 ? 14.234 -4.094 -6.613 1 97 108 HIS A C 1
ATOM 885 O O . HIS A 1 108 ? 14.25 -3.631 -5.469 1 97 108 HIS A O 1
ATOM 891 N N . SER A 1 109 ? 13.352 -4.891 -7.094 1 97.56 109 SER A N 1
ATOM 892 C CA . SER A 1 109 ? 12.367 -5.492 -6.199 1 97.56 109 SER A CA 1
ATOM 893 C C . SER A 1 109 ? 12.625 -6.984 -6.016 1 97.56 109 SER A C 1
ATOM 895 O O . SER A 1 109 ? 12.656 -7.742 -6.988 1 97.56 109 SER A O 1
ATOM 897 N N . LEU A 1 110 ? 12.844 -7.406 -4.766 1 96.06 110 LEU A N 1
ATOM 898 C CA . LEU A 1 110 ? 13.062 -8.805 -4.422 1 96.06 110 LEU A CA 1
ATOM 899 C C . LEU A 1 110 ? 11.875 -9.367 -3.646 1 96.06 110 LEU A C 1
ATOM 901 O O . LEU A 1 110 ? 11.297 -8.68 -2.805 1 96.06 110 LEU A O 1
ATOM 905 N N . SER A 1 111 ? 11.547 -10.617 -3.924 1 96.38 111 SER A N 1
ATOM 906 C CA . SER A 1 111 ? 10.469 -11.266 -3.186 1 96.38 111 SER A CA 1
ATOM 907 C C . SER A 1 111 ? 10.812 -12.711 -2.859 1 96.38 111 SER A C 1
ATOM 909 O O . SER A 1 111 ? 11.5 -13.383 -3.637 1 96.38 111 SER A O 1
ATOM 911 N N . LYS A 1 112 ? 10.383 -13.125 -1.714 1 95.44 112 LYS A N 1
ATOM 912 C CA . LYS A 1 112 ? 10.5 -14.516 -1.271 1 95.44 112 LYS A CA 1
ATOM 913 C C . LYS A 1 112 ? 9.148 -15.062 -0.823 1 95.44 112 LYS A C 1
ATOM 915 O O . LYS A 1 112 ? 8.516 -14.5 0.071 1 95.44 112 LYS A O 1
ATOM 920 N N . LEU A 1 113 ? 8.789 -16.141 -1.434 1 94.19 113 LEU A N 1
ATOM 921 C CA . LEU A 1 113 ? 7.5 -16.75 -1.119 1 94.19 113 LEU A CA 1
ATOM 922 C C . LEU A 1 113 ? 7.652 -17.812 -0.034 1 94.19 113 LEU A C 1
ATOM 924 O O . LEU A 1 113 ? 8.602 -18.594 -0.051 1 94.19 113 LEU A O 1
ATOM 928 N N . LYS A 1 114 ? 6.75 -17.75 0.883 1 92 114 LYS A N 1
ATOM 929 C CA . LYS A 1 114 ? 6.66 -18.75 1.933 1 92 114 LYS A CA 1
ATOM 930 C C . LYS A 1 114 ? 5.289 -19.422 1.936 1 92 114 LYS A C 1
ATOM 932 O O . LYS A 1 114 ? 4.266 -18.75 2.074 1 92 114 LYS A O 1
ATOM 937 N N . TYR A 1 115 ? 5.293 -20.688 1.812 1 86.5 115 TYR A N 1
ATOM 938 C CA . TYR A 1 115 ? 4.047 -21.453 1.826 1 86.5 115 TYR A CA 1
ATOM 939 C C . TYR A 1 115 ? 3.803 -22.078 3.195 1 86.5 115 TYR A C 1
ATOM 941 O O . TYR A 1 115 ? 4.746 -22.484 3.869 1 86.5 115 TYR A O 1
ATOM 949 N N . GLU A 1 116 ? 2.67 -21.844 3.734 1 74.5 116 GLU A N 1
ATOM 950 C CA . GLU A 1 116 ? 2.348 -22.484 5.004 1 74.5 116 GLU A CA 1
ATOM 951 C C . GLU A 1 116 ? 2.207 -24 4.832 1 74.5 116 GLU A C 1
ATOM 953 O O . GLU A 1 116 ? 1.63 -24.469 3.85 1 74.5 116 GLU A O 1
ATOM 958 N N . ASP A 1 117 ? 3.17 -24.781 5.34 1 61.22 117 ASP A N 1
ATOM 959 C CA . ASP A 1 117 ? 3.127 -26.25 5.32 1 61.22 117 ASP A CA 1
ATOM 960 C C . ASP A 1 117 ? 1.863 -26.766 6 1 61.22 117 ASP A C 1
ATOM 962 O O . ASP A 1 117 ? 1.594 -26.438 7.16 1 61.22 117 ASP A O 1
ATOM 966 N N . ASN A 1 118 ? 0.784 -26.734 5.477 1 52.88 118 ASN A N 1
ATOM 967 C CA . ASN A 1 118 ? -0.215 -27.562 6.133 1 52.88 118 ASN A CA 1
ATOM 968 C C . ASN A 1 118 ? 0.316 -28.969 6.398 1 52.88 118 ASN A C 1
ATOM 970 O O . ASN A 1 118 ? 0.298 -29.828 5.508 1 52.88 118 ASN A O 1
ATOM 974 N N . ALA A 1 119 ? 1.396 -29.094 7.098 1 45.44 119 ALA A N 1
ATOM 975 C CA . ALA A 1 119 ? 1.822 -30.453 7.434 1 45.44 119 ALA A CA 1
ATOM 976 C C . ALA A 1 119 ? 0.651 -31.281 7.949 1 45.44 119 ALA A C 1
ATOM 978 O O . ALA A 1 119 ? 0.812 -32.469 8.273 1 45.44 119 ALA A O 1
ATOM 979 N N . THR A 1 120 ? -0.307 -30.641 8.703 1 41.47 120 THR A N 1
ATOM 980 C CA . THR A 1 120 ? -1.069 -31.688 9.359 1 41.47 120 THR A CA 1
ATOM 981 C C . THR A 1 120 ? -1.766 -32.562 8.328 1 41.47 120 THR A C 1
ATOM 983 O O . THR A 1 120 ? -2.572 -33.438 8.68 1 41.47 120 THR A O 1
ATOM 986 N N . ALA A 1 121 ? -2.098 -32.156 7.168 1 40.22 121 ALA A N 1
ATOM 987 C CA . ALA A 1 121 ? -2.9 -33.219 6.551 1 40.22 121 ALA A CA 1
ATOM 988 C C . ALA A 1 121 ? -2.078 -34.469 6.344 1 40.22 121 ALA A C 1
ATOM 990 O O . ALA A 1 121 ? -0.888 -34.406 6.023 1 40.22 121 ALA A O 1
ATOM 991 N N . GLY A 1 122 ? -2.432 -35.656 6.957 1 38.78 122 GLY A N 1
ATOM 992 C CA . GLY A 1 122 ? -2.076 -37.031 6.691 1 38.78 122 GLY A CA 1
ATOM 993 C C . GLY A 1 122 ? -1.655 -37.281 5.254 1 38.78 122 GLY A C 1
ATOM 994 O O . GLY A 1 122 ? -1.9 -36.438 4.383 1 38.78 122 GLY A O 1
ATOM 995 N N . GLU A 1 123 ? -0.79 -38.562 4.945 1 37.84 123 GLU A N 1
ATOM 996 C CA . GLU A 1 123 ? -0.236 -39.281 3.809 1 37.84 123 GLU A CA 1
ATOM 997 C C . GLU A 1 123 ? -1.202 -39.281 2.627 1 37.84 123 GLU A C 1
ATOM 999 O O . GLU A 1 123 ? -1.008 -40 1.657 1 37.84 123 GLU A O 1
ATOM 1004 N N . ASN A 1 124 ? -2.539 -39.156 2.893 1 37.97 124 ASN A N 1
ATOM 1005 C CA . ASN A 1 124 ? -3.201 -39.531 1.649 1 37.97 124 ASN A CA 1
ATOM 1006 C C . ASN A 1 124 ? -2.805 -38.594 0.5 1 37.97 124 ASN A C 1
ATOM 1008 O O . ASN A 1 124 ? -2.615 -37.406 0.699 1 37.97 124 ASN A O 1
ATOM 1012 N N . GLY A 1 125 ? -2.068 -39.062 -0.553 1 37.19 125 GLY A N 1
ATOM 1013 C CA . GLY A 1 125 ? -1.55 -38.719 -1.865 1 37.19 125 GLY A CA 1
ATOM 1014 C C . GLY A 1 125 ? -2.393 -37.688 -2.578 1 37.19 125 GLY A C 1
ATOM 1015 O O . GLY A 1 125 ? -2.322 -37.562 -3.803 1 37.19 125 GLY A O 1
ATOM 1016 N N . ASP A 1 126 ? -3.662 -37.5 -2.137 1 39.31 126 ASP A N 1
ATOM 1017 C CA . ASP A 1 126 ? -4.266 -36.656 -3.18 1 39.31 126 ASP A CA 1
ATOM 1018 C C . ASP A 1 126 ? -3.531 -35.344 -3.318 1 39.31 126 ASP A C 1
ATOM 1020 O O . ASP A 1 126 ? -3.252 -34.656 -2.32 1 39.31 126 ASP A O 1
ATOM 1024 N N . GLY A 1 127 ? -2.539 -35.188 -4.172 1 39.56 127 GLY A N 1
ATOM 1025 C CA . GLY A 1 127 ? -1.816 -34.094 -4.805 1 39.56 127 GLY A CA 1
ATOM 1026 C C . GLY A 1 127 ? -2.533 -32.781 -4.695 1 39.56 127 GLY A C 1
ATOM 1027 O O . GLY A 1 127 ? -2.725 -32.094 -5.699 1 39.56 127 GLY A O 1
ATOM 1028 N N . HIS A 1 128 ? -3.48 -32.656 -3.871 1 41.53 128 HIS A N 1
ATOM 1029 C CA . HIS A 1 128 ? -4.051 -31.328 -3.971 1 41.53 128 HIS A CA 1
ATOM 1030 C C . HIS A 1 128 ? -2.967 -30.25 -3.859 1 41.53 128 HIS A C 1
ATOM 1032 O O . HIS A 1 128 ? -2.236 -30.203 -2.867 1 41.53 128 HIS A O 1
ATOM 1038 N N . GLY A 1 129 ? -2.268 -29.859 -4.855 1 45 129 GLY A N 1
ATOM 1039 C CA . GLY A 1 129 ? -1.27 -28.859 -5.207 1 45 129 GLY A CA 1
ATOM 1040 C C . GLY A 1 129 ? -1.331 -27.625 -4.328 1 45 129 GLY A C 1
ATOM 1041 O O . GLY A 1 129 ? -2.316 -27.406 -3.617 1 45 129 GLY A O 1
ATOM 1042 N N . HIS A 1 130 ? -0.122 -26.984 -3.893 1 54.56 130 HIS A N 1
ATOM 1043 C CA . HIS A 1 130 ? 0.212 -25.719 -3.252 1 54.56 130 HIS A CA 1
ATOM 1044 C C . HIS A 1 130 ? -0.829 -24.641 -3.568 1 54.56 130 HIS A C 1
ATOM 1046 O O . HIS A 1 130 ? -0.835 -23.578 -2.951 1 54.56 130 HIS A O 1
ATOM 1052 N N . GLY A 1 131 ? -1.847 -24.922 -4.395 1 61.38 131 GLY A N 1
ATOM 1053 C CA . GLY A 1 131 ? -2.758 -23.891 -4.895 1 61.38 131 GLY A CA 1
ATOM 1054 C C . GLY A 1 131 ? -3.795 -23.469 -3.875 1 61.38 131 GLY A C 1
ATOM 1055 O O . GLY A 1 131 ? -4.359 -22.375 -3.977 1 61.38 131 GLY A O 1
ATOM 1056 N N . ASP A 1 132 ? -3.994 -24.234 -2.689 1 74.38 132 ASP A N 1
ATOM 1057 C CA . ASP A 1 132 ? -5.117 -23.906 -1.815 1 74.38 132 ASP A CA 1
ATOM 1058 C C . ASP A 1 132 ? -4.629 -23.406 -0.456 1 74.38 132 ASP A C 1
ATOM 1060 O O . ASP A 1 132 ? -5.406 -23.312 0.494 1 74.38 132 ASP A O 1
ATOM 1064 N N . ALA A 1 133 ? -3.373 -23.234 -0.298 1 86.56 133 ALA A N 1
ATOM 1065 C CA . ALA A 1 133 ? -2.869 -22.766 0.99 1 86.56 133 ALA A CA 1
ATOM 1066 C C . ALA A 1 133 ? -2.502 -21.297 0.93 1 86.56 133 ALA A C 1
ATOM 1068 O O . 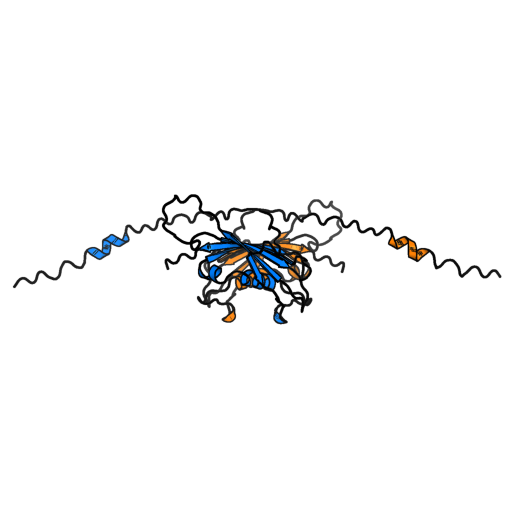ALA A 1 133 ? -2.17 -20.766 -0.138 1 86.56 133 ALA A O 1
ATOM 1069 N N . PRO A 1 134 ? -2.621 -20.656 2.084 1 92.12 134 PRO A N 1
ATOM 1070 C CA . PRO A 1 134 ? -2.168 -19.266 2.141 1 92.12 134 PRO A CA 1
ATOM 1071 C C . PRO A 1 134 ? -0.679 -19.125 1.838 1 92.12 134 PRO A C 1
ATOM 1073 O O . PRO A 1 134 ? 0.104 -20.031 2.111 1 92.12 134 PRO A O 1
ATOM 1076 N N . VAL A 1 135 ? -0.386 -18.062 1.255 1 95.25 135 VAL A N 1
ATOM 1077 C CA . VAL A 1 135 ? 0.997 -17.781 0.888 1 95.25 135 VAL A CA 1
ATOM 1078 C C . VAL A 1 135 ? 1.438 -16.453 1.521 1 95.25 135 VAL A C 1
ATOM 1080 O O . VAL A 1 135 ? 0.698 -15.469 1.494 1 95.25 135 VAL A O 1
ATOM 1083 N N . GLU A 1 136 ? 2.547 -16.5 2.125 1 95.69 136 GLU A N 1
ATOM 1084 C CA . GLU A 1 136 ? 3.186 -15.281 2.615 1 95.69 136 GLU A CA 1
ATOM 1085 C C . GLU A 1 136 ? 4.371 -14.883 1.736 1 95.69 136 GLU A C 1
ATOM 1087 O O . GLU A 1 136 ? 5.145 -15.742 1.309 1 95.69 136 GLU A O 1
ATOM 1092 N N . VAL A 1 137 ? 4.496 -13.578 1.456 1 96.44 137 VAL A N 1
ATOM 1093 C CA . VAL A 1 137 ? 5.586 -13.102 0.614 1 96.44 137 VAL A CA 1
ATOM 1094 C C . VAL A 1 137 ? 6.348 -11.984 1.333 1 96.44 137 VAL A C 1
ATOM 1096 O O . VAL A 1 137 ? 5.75 -11 1.771 1 96.44 137 VAL A O 1
ATOM 1099 N N . ASP A 1 138 ? 7.66 -12.164 1.491 1 96.38 138 ASP A N 1
ATOM 1100 C CA . ASP A 1 138 ? 8.531 -11.0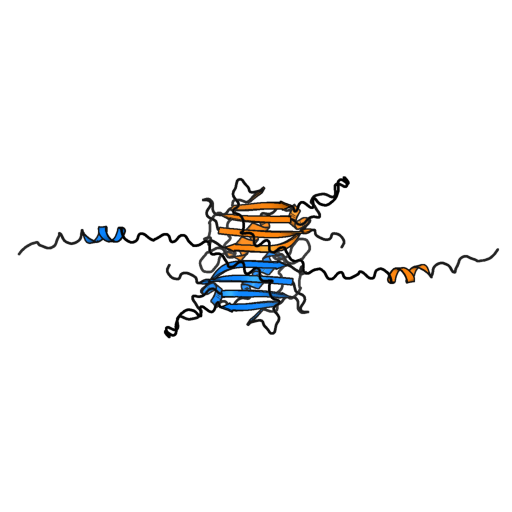86 1.942 1 96.38 138 ASP A CA 1
ATOM 1101 C C . ASP A 1 138 ? 9.055 -10.273 0.761 1 96.38 138 ASP A C 1
ATOM 1103 O O . ASP A 1 138 ? 9.414 -10.836 -0.276 1 96.38 138 ASP A O 1
ATOM 1107 N N . HIS A 1 139 ? 9.078 -8.93 0.887 1 97.56 139 HIS A N 1
ATOM 1108 C CA . HIS A 1 139 ? 9.516 -8.039 -0.182 1 97.56 139 HIS A CA 1
ATOM 1109 C C . HIS A 1 139 ? 10.664 -7.148 0.28 1 97.56 139 HIS A C 1
ATOM 1111 O O . HIS A 1 139 ? 10.672 -6.676 1.418 1 97.56 139 HIS A O 1
ATOM 1117 N N . LEU A 1 140 ? 11.586 -6.918 -0.597 1 96.94 140 LEU A N 1
ATOM 1118 C CA . LEU A 1 140 ? 12.617 -5.906 -0.43 1 96.94 140 LEU A CA 1
ATOM 1119 C C . LEU A 1 140 ? 12.75 -5.047 -1.685 1 96.94 140 LEU A C 1
ATOM 1121 O O . LEU A 1 140 ? 12.875 -5.574 -2.791 1 96.94 140 LEU A O 1
ATOM 1125 N N . LEU A 1 141 ? 12.57 -3.803 -1.542 1 97.31 141 LEU A N 1
ATOM 1126 C CA . LEU A 1 141 ? 12.922 -2.836 -2.574 1 97.31 141 LEU A CA 1
ATOM 1127 C C . LEU A 1 141 ? 14.258 -2.164 -2.252 1 97.31 141 LEU A C 1
ATOM 1129 O O . LEU A 1 141 ? 14.445 -1.655 -1.146 1 97.31 141 LEU A O 1
ATOM 1133 N N . CYS A 1 142 ? 15.188 -2.164 -3.207 1 96.5 142 CYS A N 1
ATOM 1134 C CA . CYS A 1 142 ? 16.516 -1.641 -2.879 1 96.5 142 CYS A CA 1
ATOM 1135 C C . CYS A 1 142 ? 17.141 -0.967 -4.09 1 96.5 142 CYS A C 1
ATOM 1137 O O . CYS A 1 142 ? 16.703 -1.162 -5.219 1 96.5 142 CYS A O 1
ATOM 1139 N N . LEU A 1 143 ? 18.125 -0.188 -3.82 1 96 143 LEU A N 1
ATOM 1140 C CA . LEU A 1 143 ? 18.938 0.438 -4.859 1 96 143 LEU A CA 1
ATOM 1141 C C . LEU A 1 143 ? 20 -0.53 -5.379 1 96 143 LEU A C 1
ATOM 1143 O O . LEU A 1 143 ? 20.141 -1.638 -4.859 1 96 143 LEU A O 1
ATOM 1147 N N . GLU A 1 144 ? 20.625 -0.093 -6.375 1 91.88 144 GLU A N 1
ATOM 1148 C CA . GLU A 1 144 ? 21.656 -0.912 -6.984 1 91.88 144 GLU A CA 1
ATOM 1149 C C . GLU A 1 144 ? 22.766 -1.231 -5.984 1 91.88 144 GLU A C 1
ATOM 1151 O O . GLU A 1 144 ? 23.359 -2.312 -6.031 1 91.88 144 GLU A O 1
ATOM 1156 N N . ASP A 1 145 ? 22.984 -0.333 -5.074 1 90.81 145 ASP A N 1
ATOM 1157 C CA . ASP A 1 145 ? 24.062 -0.518 -4.117 1 90.81 145 ASP A CA 1
ATOM 1158 C C . ASP A 1 145 ? 23.609 -1.366 -2.93 1 90.81 145 ASP A C 1
ATOM 1160 O O . ASP A 1 145 ? 24.391 -1.61 -2.002 1 90.81 145 ASP A O 1
ATOM 1164 N N . GLY A 1 146 ? 22.438 -1.691 -2.945 1 90 146 GLY A N 1
ATOM 1165 C CA . GLY A 1 146 ? 21.938 -2.557 -1.889 1 90 146 GLY A CA 1
ATOM 1166 C C . GLY A 1 146 ? 21.203 -1.802 -0.794 1 90 146 GLY A C 1
ATOM 1167 O O . GLY A 1 146 ? 20.609 -2.412 0.096 1 90 146 GLY A O 1
ATOM 1168 N N . SER A 1 147 ? 21.25 -0.413 -0.862 1 94.12 147 SER A N 1
ATOM 1169 C CA . SER A 1 147 ? 20.547 0.377 0.139 1 94.12 147 SER A CA 1
ATOM 1170 C C . SER A 1 147 ? 19.047 0.105 0.1 1 94.12 147 SER A C 1
ATOM 1172 O O . SER A 1 147 ? 18.438 0.105 -0.973 1 94.12 147 SER A O 1
ATOM 1174 N N . GLU A 1 148 ? 18.469 -0.095 1.314 1 96.38 148 GLU A N 1
ATOM 1175 C CA . GLU A 1 148 ? 17.062 -0.491 1.403 1 96.38 148 GLU A CA 1
ATOM 1176 C C . GLU A 1 148 ? 16.141 0.718 1.281 1 96.38 148 GLU A C 1
ATOM 1178 O O . GLU A 1 148 ? 16.359 1.742 1.931 1 96.38 148 GLU A O 1
ATOM 1183 N N . ILE A 1 149 ? 15.188 0.576 0.422 1 97.31 149 ILE A N 1
ATOM 1184 C CA . ILE A 1 149 ? 14.141 1.582 0.257 1 97.31 149 ILE A CA 1
ATOM 1185 C C . ILE A 1 149 ? 12.953 1.238 1.146 1 97.31 149 ILE A C 1
ATOM 1187 O O . ILE A 1 149 ? 12.414 2.105 1.842 1 97.31 149 ILE A O 1
ATOM 1191 N N . LEU A 1 150 ? 12.531 -0.005 1.116 1 97.5 150 LEU A N 1
ATOM 1192 C CA . LEU A 1 150 ? 11.461 -0.471 1.991 1 97.5 150 LEU A CA 1
ATOM 1193 C C . LEU A 1 150 ? 11.516 -1.986 2.158 1 97.5 150 LEU A C 1
ATOM 1195 O O . LEU A 1 150 ? 12.148 -2.68 1.359 1 97.5 150 LEU A O 1
ATOM 1199 N N . ARG A 1 151 ? 10.891 -2.461 3.242 1 97.19 151 ARG A N 1
ATOM 1200 C CA . ARG A 1 151 ? 10.578 -3.865 3.488 1 97.19 151 ARG A CA 1
ATOM 1201 C C . ARG A 1 151 ? 9.078 -4.07 3.664 1 97.19 151 ARG A C 1
ATOM 1203 O O . ARG A 1 151 ? 8.391 -3.223 4.234 1 97.19 151 ARG A O 1
ATOM 1210 N N . ALA A 1 152 ? 8.68 -5.215 3.162 1 97.56 152 ALA A N 1
ATOM 1211 C CA . ALA A 1 152 ? 7.246 -5.457 3.289 1 97.56 152 ALA A CA 1
ATOM 1212 C C . ALA A 1 152 ? 6.949 -6.953 3.398 1 97.56 152 ALA A C 1
ATOM 1214 O O . ALA A 1 152 ? 7.797 -7.785 3.072 1 97.56 152 ALA A O 1
ATOM 1215 N N . ARG A 1 153 ? 5.77 -7.234 3.898 1 96.94 153 ARG A N 1
ATOM 1216 C CA . ARG A 1 153 ? 5.191 -8.578 3.918 1 96.94 153 ARG A CA 1
ATOM 1217 C C . ARG A 1 153 ? 3.74 -8.547 3.451 1 96.94 153 ARG A C 1
ATOM 1219 O O . ARG A 1 153 ? 2.951 -7.719 3.902 1 96.94 153 ARG A O 1
ATOM 1226 N N . THR A 1 154 ? 3.486 -9.398 2.533 1 97.19 154 THR A N 1
ATOM 1227 C CA . THR A 1 154 ? 2.109 -9.547 2.078 1 97.19 154 THR A CA 1
ATOM 1228 C C . THR A 1 154 ? 1.606 -10.969 2.334 1 97.19 154 THR A C 1
ATOM 1230 O O . THR A 1 154 ? 2.383 -11.922 2.293 1 97.19 154 THR A O 1
ATOM 1233 N N . THR A 1 155 ? 0.342 -11.086 2.635 1 96.81 155 THR A N 1
ATOM 1234 C CA . THR A 1 155 ? -0.305 -12.375 2.814 1 96.81 155 THR A CA 1
ATOM 1235 C C . THR A 1 155 ? -1.433 -12.562 1.802 1 96.81 155 THR A C 1
ATOM 1237 O O . THR A 1 155 ? -2.219 -11.641 1.566 1 96.81 155 THR A O 1
ATOM 1240 N N . TRP A 1 156 ? -1.46 -13.742 1.287 1 95.75 156 TRP A N 1
ATOM 1241 C CA . TRP A 1 156 ? -2.389 -14.062 0.208 1 95.75 156 TRP A CA 1
ATOM 1242 C C . TRP A 1 156 ? -3.207 -15.305 0.546 1 95.75 156 TRP A C 1
ATOM 1244 O O . TRP A 1 156 ? -2.654 -16.328 0.952 1 95.75 156 TRP A O 1
ATOM 1254 N N . ASN A 1 157 ? -4.5 -15.219 0.356 1 94.12 157 ASN A N 1
ATOM 1255 C CA . ASN A 1 157 ? -5.398 -16.359 0.573 1 94.12 157 ASN A CA 1
ATOM 1256 C C . ASN A 1 157 ? -5.922 -16.922 -0.746 1 94.12 157 ASN A C 1
ATOM 1258 O O . ASN A 1 157 ? -6.168 -16.156 -1.69 1 94.12 157 ASN A O 1
ATOM 1262 N N . PRO A 1 158 ? -6.078 -18.25 -0.794 1 92.31 158 PRO A N 1
ATOM 1263 C CA . PRO A 1 158 ? -6.633 -18.828 -2.02 1 92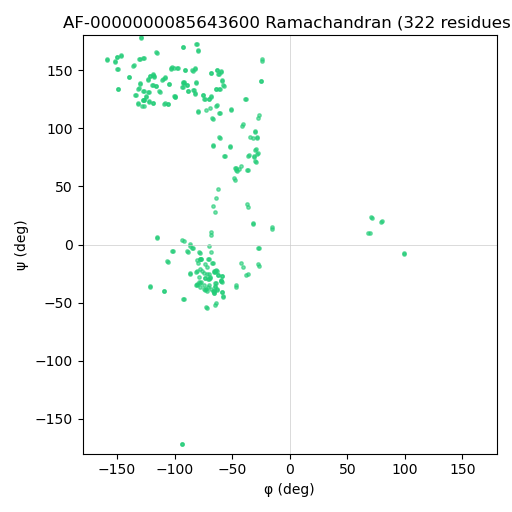.31 158 PRO A CA 1
ATOM 1264 C C . PRO A 1 158 ? -8.008 -18.266 -2.371 1 92.31 158 PRO A C 1
ATOM 1266 O O . PRO A 1 158 ? -8.82 -18 -1.479 1 92.31 158 PRO A O 1
ATOM 1269 N N . LYS A 1 159 ? -8.102 -18 -3.695 1 87.81 159 LYS A N 1
ATOM 1270 C CA . LYS A 1 159 ? -9.398 -17.531 -4.176 1 87.81 159 LYS A CA 1
ATOM 1271 C C . LYS A 1 159 ? -10.43 -18.656 -4.125 1 87.81 159 LYS A C 1
ATOM 1273 O O . LYS A 1 159 ? -10.102 -19.828 -4.367 1 87.81 159 LYS A O 1
ATOM 1278 N N . ASN A 1 160 ? -11.586 -18.5 -3.469 1 73.62 160 ASN A N 1
ATOM 1279 C CA . ASN A 1 160 ? -12.617 -19.531 -3.443 1 73.62 160 ASN A CA 1
ATOM 1280 C C . ASN A 1 160 ? -13.219 -19.75 -4.828 1 73.62 160 ASN A C 1
ATOM 1282 O O . ASN A 1 160 ? -13.594 -18.797 -5.512 1 73.62 160 ASN A O 1
ATOM 1286 N N . LEU A 1 161 ? -12.609 -20.594 -5.668 1 55.16 161 LEU A N 1
ATOM 1287 C CA . LEU A 1 161 ? -13.133 -20.953 -6.984 1 55.16 161 LEU A CA 1
ATOM 1288 C C . LEU A 1 161 ? -14.641 -21.156 -6.934 1 55.16 161 LEU A C 1
ATOM 1290 O O . LEU A 1 161 ? -15.273 -21.406 -7.961 1 55.16 161 LEU A O 1
ATOM 1294 N N . VAL A 1 162 ? -15.227 -21.375 -5.789 1 44.16 162 VAL A N 1
ATOM 1295 C CA . VAL A 1 162 ? -16.594 -21.844 -5.984 1 44.16 162 VAL A CA 1
ATOM 1296 C C . VAL A 1 162 ? -17.453 -20.719 -6.566 1 44.16 162 VAL A C 1
ATOM 1298 O O . VAL A 1 162 ? -18.672 -20.844 -6.676 1 44.16 162 VAL A O 1
ATOM 1301 N N . ASN A 1 163 ? -16.938 -19.578 -7.027 1 34.53 163 ASN A N 1
ATOM 1302 C CA . ASN A 1 163 ? -18.109 -18.953 -7.621 1 34.53 163 ASN A CA 1
ATOM 1303 C C . ASN A 1 163 ? -18.516 -19.625 -8.93 1 34.53 163 ASN A C 1
ATOM 1305 O O . ASN A 1 163 ? -17.672 -19.906 -9.773 1 34.53 163 ASN A O 1
ATOM 1309 N N . MET B 1 1 ? 56.562 51.688 15.078 1 28.83 1 MET B N 1
ATOM 1310 C CA . MET B 1 1 ? 55.344 51.531 14.297 1 28.83 1 MET B CA 1
ATOM 1311 C C . MET B 1 1 ? 55.156 50.094 13.828 1 28.83 1 MET B C 1
ATOM 1313 O O . MET B 1 1 ? 55.75 49.688 12.828 1 28.83 1 MET B O 1
ATOM 1317 N N . MET B 1 2 ? 55.188 49 14.797 1 27.31 2 MET B N 1
ATOM 1318 C CA . MET B 1 2 ? 55.406 47.562 14.648 1 27.31 2 MET B CA 1
ATOM 1319 C C . MET B 1 2 ? 54.219 46.906 13.938 1 27.31 2 MET B C 1
ATOM 1321 O O . MET B 1 2 ? 53.062 47.25 14.18 1 27.31 2 MET B O 1
ATOM 1325 N N . ASN B 1 3 ? 54.375 46.281 12.711 1 28.61 3 ASN B N 1
ATOM 1326 C CA . ASN B 1 3 ? 53.594 45.594 11.695 1 28.61 3 ASN B CA 1
ATOM 1327 C C . ASN B 1 3 ? 52.938 44.312 12.242 1 28.61 3 ASN B C 1
ATOM 1329 O O . ASN B 1 3 ? 53.594 43.25 12.234 1 28.61 3 ASN B O 1
ATOM 1333 N N . TYR B 1 4 ? 52.219 44.219 13.453 1 29.05 4 TYR B N 1
ATOM 1334 C CA . TYR B 1 4 ? 51.781 43.094 14.25 1 29.05 4 TYR B CA 1
ATOM 1335 C C . TYR B 1 4 ? 50.688 42.312 13.523 1 29.05 4 TYR B C 1
ATOM 1337 O O . TYR B 1 4 ? 50 41.469 14.117 1 29.05 4 TYR B O 1
ATOM 1345 N N . GLU B 1 5 ? 50.062 42.719 12.289 1 30.73 5 GLU B N 1
ATOM 1346 C CA . GLU B 1 5 ? 48.688 42.344 11.922 1 30.73 5 GLU B CA 1
ATOM 1347 C C . GLU B 1 5 ? 48.656 40.906 11.391 1 30.73 5 GLU B C 1
ATOM 1349 O O . GLU B 1 5 ? 47.562 40.344 11.219 1 30.73 5 GLU B O 1
ATOM 1354 N N . THR B 1 6 ? 49.656 40.281 10.789 1 31.44 6 THR B N 1
ATOM 1355 C CA . THR B 1 6 ? 49.438 39.25 9.781 1 31.44 6 THR B CA 1
ATOM 1356 C C . THR B 1 6 ? 49.062 37.938 10.438 1 31.44 6 THR B C 1
ATOM 1358 O O . THR B 1 6 ? 48.594 37 9.773 1 31.44 6 THR B O 1
ATOM 1361 N N . ARG B 1 7 ? 49.562 37.531 11.562 1 27.91 7 ARG B N 1
ATOM 1362 C CA . ARG B 1 7 ? 49.75 36.125 11.867 1 27.91 7 ARG B CA 1
ATOM 1363 C C . ARG B 1 7 ? 48.438 35.469 12.273 1 27.91 7 ARG B C 1
ATOM 1365 O O . ARG B 1 7 ? 48.406 34.281 12.625 1 27.91 7 ARG B O 1
ATOM 1372 N N . ARG B 1 8 ? 47.344 36.188 12.734 1 28.98 8 ARG B N 1
ATOM 1373 C CA . ARG B 1 8 ? 46.406 35.5 13.625 1 28.98 8 ARG B CA 1
ATOM 1374 C C . ARG B 1 8 ? 45.438 34.625 12.836 1 28.98 8 ARG B C 1
ATOM 1376 O O . ARG B 1 8 ? 44.531 34 13.406 1 28.98 8 ARG B O 1
ATOM 1383 N N . LEU B 1 9 ? 45.344 34.781 11.492 1 30.23 9 LEU B N 1
ATOM 1384 C CA . LEU B 1 9 ? 44.125 34.25 10.867 1 30.23 9 LEU B CA 1
ATOM 1385 C C . LEU B 1 9 ? 44.156 32.719 10.781 1 30.23 9 LEU B C 1
ATOM 1387 O O . LEU B 1 9 ? 43.156 32.094 10.531 1 30.23 9 LEU B O 1
ATOM 1391 N N . HIS B 1 10 ? 45.312 32.125 10.781 1 29.62 10 HIS B N 1
ATOM 1392 C CA . HIS B 1 10 ? 45.344 30.766 10.242 1 29.62 10 HIS B CA 1
ATOM 1393 C C . HIS B 1 10 ? 44.719 29.766 11.219 1 29.62 10 HIS B C 1
ATOM 1395 O O . HIS B 1 10 ? 44.406 28.641 10.844 1 29.62 10 HIS B O 1
ATOM 1401 N N . LYS B 1 11 ? 44.875 29.953 12.492 1 31.05 11 LYS B N 1
ATOM 1402 C CA . LYS B 1 11 ? 44.75 28.844 13.422 1 31.05 11 LYS B CA 1
ATOM 1403 C C . LYS B 1 11 ? 43.281 28.375 13.516 1 31.05 11 LYS B C 1
ATOM 1405 O O . LYS B 1 11 ? 43.031 27.25 13.953 1 31.05 11 LYS B O 1
ATOM 1410 N N . PHE B 1 12 ? 42.25 29.266 13.32 1 29.19 12 PHE B N 1
ATOM 1411 C CA . PHE B 1 12 ? 40.938 28.875 13.828 1 29.19 12 PHE B CA 1
ATOM 1412 C C . PHE B 1 12 ? 40.312 27.781 12.961 1 29.19 12 PHE B C 1
ATOM 1414 O O . PHE B 1 12 ? 39.281 27.203 13.312 1 29.19 12 PHE B O 1
ATOM 1421 N N . VAL B 1 13 ? 40.812 27.547 11.695 1 29.19 13 VAL B N 1
ATOM 1422 C CA . VAL B 1 13 ? 40.062 26.656 10.805 1 29.19 13 VAL B CA 1
ATOM 1423 C C . VAL B 1 13 ? 40.188 25.219 11.312 1 29.19 13 VAL B C 1
ATOM 1425 O O . VAL B 1 13 ? 39.375 24.375 10.945 1 29.19 13 VAL B O 1
ATOM 1428 N N . GLN B 1 14 ? 41.344 24.859 11.828 1 30.78 14 GLN B N 1
ATOM 1429 C CA . GLN B 1 14 ? 41.562 23.422 11.938 1 30.78 14 GLN B CA 1
ATOM 1430 C C . GLN B 1 14 ? 40.688 22.812 13.039 1 30.78 14 GLN B C 1
ATOM 1432 O O . GLN B 1 14 ? 40.312 21.641 12.945 1 30.78 14 GLN B O 1
ATOM 1437 N N . GLU B 1 15 ? 40.531 23.484 14.172 1 29.98 15 GLU B N 1
ATOM 1438 C CA . GLU B 1 15 ? 40.062 22.766 15.359 1 29.98 15 GLU B CA 1
ATOM 1439 C C . GLU B 1 15 ? 38.625 22.344 15.211 1 29.98 15 GLU B C 1
ATOM 1441 O O . GLU B 1 15 ? 38.125 21.547 16 1 29.98 15 GLU B O 1
ATOM 1446 N N . VAL B 1 16 ? 37.781 23.047 14.438 1 31.08 16 VAL B N 1
ATOM 1447 C CA . VAL B 1 16 ? 36.344 22.688 14.508 1 31.08 16 VAL B CA 1
ATOM 1448 C C . VAL B 1 16 ? 36.125 21.328 13.859 1 31.08 16 VAL B C 1
ATOM 1450 O O . VAL B 1 16 ? 35 20.859 13.781 1 31.08 16 VAL B O 1
ATOM 1453 N N . LYS B 1 17 ? 37.125 20.766 13.117 1 29.89 17 LYS B N 1
ATOM 1454 C CA . LYS B 1 17 ? 36.812 19.5 12.453 1 29.89 17 LYS B CA 1
ATOM 1455 C C . LYS B 1 17 ? 36.562 18.391 13.469 1 29.89 17 LYS B C 1
ATOM 1457 O O . LYS B 1 17 ? 35.875 17.422 13.18 1 29.89 17 LYS B O 1
ATOM 1462 N N . ASP B 1 18 ? 37.375 18.422 14.477 1 28.06 18 ASP B N 1
ATOM 1463 C CA . ASP B 1 18 ? 37.438 17.172 15.227 1 28.06 18 ASP B CA 1
ATOM 1464 C C . ASP B 1 18 ? 36.094 16.875 15.898 1 28.06 18 ASP B C 1
ATOM 1466 O O . ASP B 1 18 ? 35.75 15.719 16.141 1 28.06 18 ASP B O 1
ATOM 1470 N N . GLU B 1 19 ? 35.562 17.859 16.641 1 28.45 19 GLU B N 1
ATOM 1471 C CA . GLU B 1 19 ? 34.594 17.422 17.641 1 28.45 19 GLU B CA 1
ATOM 1472 C C . GLU B 1 19 ? 33.281 16.969 16.984 1 28.45 19 GLU B C 1
ATOM 1474 O O . GLU B 1 19 ? 32.344 16.578 17.672 1 28.45 19 GLU B O 1
ATOM 1479 N N . LEU B 1 20 ? 33 17.484 15.797 1 27.77 20 LEU B N 1
ATOM 1480 C CA . LEU B 1 20 ? 31.703 17 15.352 1 27.77 20 LEU B CA 1
ATOM 1481 C C . LEU B 1 20 ? 31.734 15.492 15.117 1 27.77 20 LEU B C 1
ATOM 1483 O O . LEU B 1 20 ? 31.812 15.047 13.969 1 27.77 20 LEU B O 1
ATOM 1487 N N . ALA B 1 21 ? 32.562 14.781 15.797 1 28 21 ALA B N 1
ATOM 1488 C CA . ALA B 1 21 ? 32.281 13.344 15.727 1 28 21 ALA B CA 1
ATOM 1489 C C . ALA B 1 21 ? 30.797 13.07 15.891 1 28 21 ALA B C 1
ATOM 1491 O O . ALA B 1 21 ? 30.25 13.172 16.984 1 28 21 ALA B O 1
ATOM 1492 N N . CYS B 1 22 ? 30.016 13.531 14.953 1 24.56 22 CYS B N 1
ATOM 1493 C CA . CYS B 1 22 ? 28.625 13.07 14.914 1 24.56 22 CYS B CA 1
ATOM 1494 C C . CYS B 1 22 ? 28.531 11.609 15.344 1 24.56 22 CYS B C 1
ATOM 1496 O O . CYS B 1 22 ? 29.141 10.734 14.719 1 24.56 22 CYS B O 1
ATOM 1498 N N . ARG B 1 23 ? 28.609 11.344 16.656 1 28.16 23 ARG B N 1
ATOM 1499 C CA . ARG B 1 23 ? 28.188 10.031 17.141 1 28.16 23 ARG B CA 1
ATOM 1500 C C . ARG B 1 23 ? 27.078 9.453 16.281 1 28.16 23 ARG B C 1
ATOM 1502 O O . ARG B 1 23 ? 25.969 10 16.234 1 28.16 23 ARG B O 1
ATOM 1509 N N . ILE B 1 24 ? 27.406 8.977 15.156 1 30.27 24 ILE B N 1
ATOM 1510 C CA . ILE B 1 24 ? 26.453 8.102 14.477 1 30.27 24 ILE B CA 1
ATOM 1511 C C . ILE B 1 24 ? 25.719 7.246 15.5 1 30.27 24 ILE B C 1
ATOM 1513 O O . ILE B 1 24 ? 26.312 6.371 16.125 1 30.27 24 ILE B O 1
ATOM 1517 N N . VAL B 1 25 ? 24.938 7.887 16.391 1 26.92 25 VAL B N 1
ATOM 1518 C CA . VAL B 1 25 ? 24.047 7.051 17.172 1 26.92 25 VAL B CA 1
ATOM 1519 C C . VAL B 1 25 ? 23.438 5.965 16.281 1 26.92 25 VAL B C 1
ATOM 1521 O O . VAL B 1 25 ? 23.016 6.238 15.156 1 26.92 25 VAL B O 1
ATOM 1524 N N . PRO B 1 26 ? 23.922 4.82 16.406 1 28.14 26 PRO B N 1
ATOM 1525 C CA . PRO B 1 26 ? 23.172 3.764 15.727 1 28.14 26 PRO B CA 1
ATOM 1526 C C . PRO B 1 26 ? 21.672 4.016 15.734 1 28.14 26 PRO B C 1
ATOM 1528 O O . PRO B 1 26 ? 21.109 4.402 16.766 1 28.14 26 PRO B O 1
ATOM 1531 N N . VAL B 1 27 ? 21.203 4.66 14.695 1 30.44 27 VAL B N 1
ATOM 1532 C CA . VAL B 1 27 ? 19.75 4.676 14.531 1 30.44 27 VAL B CA 1
ATOM 1533 C C . VAL B 1 27 ? 19.156 3.402 15.133 1 30.44 27 VAL B C 1
ATOM 1535 O O . VAL B 1 27 ? 19.5 2.293 14.719 1 30.44 27 VAL B O 1
ATOM 1538 N N . GLU B 1 28 ? 18.969 3.426 16.484 1 30.89 28 GLU B N 1
ATOM 1539 C CA . GLU B 1 28 ? 18.109 2.395 17.078 1 30.89 28 GLU B CA 1
ATOM 1540 C C . GLU B 1 28 ? 17.078 1.891 16.062 1 30.89 28 GLU B C 1
ATOM 1542 O O . GLU B 1 28 ? 16.562 2.662 15.258 1 30.89 28 GLU B O 1
ATOM 1547 N N . GLU B 1 29 ? 17.266 0.685 15.695 1 33.19 29 GLU B N 1
ATOM 1548 C CA . GLU B 1 29 ? 16.219 -0.077 15.016 1 33.19 29 GLU B CA 1
ATOM 1549 C C . GLU B 1 29 ? 14.828 0.382 15.453 1 33.19 29 GLU B C 1
ATOM 1551 O O . GLU B 1 29 ? 14.508 0.361 16.641 1 33.19 29 GLU B O 1
ATOM 1556 N N . SER B 1 30 ? 14.484 1.599 14.961 1 32.94 30 SER B N 1
ATOM 1557 C CA . SER B 1 30 ? 13.117 2.021 15.25 1 32.94 30 SER B CA 1
ATOM 1558 C C . SER B 1 30 ? 12.188 0.822 15.422 1 32.94 30 SER B C 1
ATOM 1560 O O . SER B 1 30 ? 11.969 0.061 14.477 1 32.94 30 SER B O 1
ATOM 1562 N N . VAL B 1 31 ? 12.258 0.242 16.562 1 29.94 31 VAL B N 1
ATOM 1563 C CA . VAL B 1 31 ? 11.141 -0.627 16.938 1 29.94 31 VAL B CA 1
ATOM 1564 C C . VAL B 1 31 ? 9.82 0.078 16.656 1 29.94 31 VAL B C 1
ATOM 1566 O O . VAL B 1 31 ? 9.516 1.107 17.266 1 29.94 31 VAL B O 1
ATOM 1569 N N . VAL B 1 32 ? 9.508 0.367 15.445 1 36 32 VAL B N 1
ATOM 1570 C CA . VAL B 1 32 ? 8.086 0.665 15.344 1 36 32 VAL B CA 1
ATOM 1571 C C . VAL B 1 32 ? 7.324 -0.102 16.422 1 36 32 VAL B C 1
ATOM 1573 O O . VAL B 1 32 ? 7.445 -1.325 16.531 1 36 32 VAL B O 1
ATOM 1576 N N . PRO B 1 33 ? 7.113 0.481 17.547 1 35.84 33 PRO B N 1
ATOM 1577 C CA . PRO B 1 33 ? 6.219 -0.297 18.406 1 35.84 33 PRO B CA 1
ATOM 1578 C C . PRO B 1 33 ? 5.215 -1.129 17.609 1 35.84 33 PRO B C 1
ATOM 1580 O O . PRO B 1 33 ? 4.637 -0.642 16.641 1 35.84 33 PRO B O 1
ATOM 1583 N N . LYS B 1 34 ? 5.414 -2.357 17.375 1 41.69 34 LYS B N 1
ATOM 1584 C CA . LYS B 1 34 ? 4.469 -3.379 16.938 1 41.69 34 LYS B CA 1
ATOM 1585 C C . LYS B 1 34 ? 3.105 -3.184 17.594 1 41.69 34 LYS B C 1
ATOM 1587 O O . LYS B 1 34 ? 2.842 -3.734 18.672 1 41.69 34 LYS B O 1
ATOM 1592 N N . ASN B 1 35 ? 2.67 -1.986 17.828 1 40.16 35 ASN B N 1
ATOM 1593 C CA . ASN B 1 35 ? 1.31 -2.021 18.359 1 40.16 35 ASN B CA 1
ATOM 1594 C C . ASN B 1 35 ? 0.423 -2.967 17.547 1 40.16 35 ASN B C 1
ATOM 1596 O O . ASN B 1 35 ? 0.011 -2.641 16.438 1 40.16 35 ASN B O 1
ATOM 1600 N N . GLU B 1 36 ? 0.776 -4.176 17.641 1 48.28 36 GLU B N 1
ATOM 1601 C CA . GLU B 1 36 ? -0.019 -5.336 17.25 1 48.28 36 GLU B CA 1
ATOM 1602 C C . GLU B 1 36 ? -1.51 -5.074 17.453 1 48.28 36 GLU B C 1
ATOM 1604 O O . GLU B 1 36 ? -2.271 -5.996 17.75 1 48.28 36 GLU B O 1
ATOM 1609 N N . GLN B 1 37 ? -1.819 -3.826 17.578 1 58.38 37 GLN B N 1
ATOM 1610 C CA . GLN B 1 37 ? -3.232 -3.596 17.859 1 58.38 37 GLN B CA 1
ATOM 1611 C C . GLN B 1 37 ? -4.086 -3.807 16.625 1 58.38 37 GLN B C 1
ATOM 1613 O O . GLN B 1 37 ? -3.672 -3.455 15.508 1 58.38 37 GLN B O 1
ATOM 1618 N N . ARG B 1 38 ? -5.016 -4.648 16.812 1 71.56 38 ARG B N 1
ATOM 1619 C CA . ARG B 1 38 ? -6.07 -4.824 15.828 1 71.56 38 ARG B CA 1
ATOM 1620 C C . ARG B 1 38 ? -6.473 -3.486 15.211 1 71.56 38 ARG B C 1
ATOM 1622 O O . ARG B 1 38 ? -6.512 -2.467 15.906 1 71.56 38 ARG B O 1
ATOM 1629 N N . LEU B 1 39 ? -6.406 -3.467 13.898 1 82.69 39 LEU B N 1
ATOM 1630 C CA . LEU B 1 39 ? -6.875 -2.258 13.227 1 82.69 39 LEU B CA 1
ATOM 1631 C C . LEU B 1 39 ? -8.266 -1.871 13.711 1 82.69 39 LEU B C 1
ATOM 1633 O O . LEU B 1 39 ? -9.195 -2.682 13.664 1 82.69 39 LEU B O 1
ATOM 1637 N N . PRO B 1 40 ? -8.344 -0.735 14.328 1 77.12 40 PRO B N 1
ATOM 1638 C CA . PRO B 1 40 ? -9.633 -0.323 14.883 1 77.12 40 PRO B CA 1
ATOM 1639 C C . PRO B 1 40 ? -10.703 -0.124 13.805 1 77.12 40 PRO B C 1
ATOM 1641 O O . PRO B 1 40 ? -10.375 0.137 12.648 1 77.12 40 PRO B O 1
ATOM 1644 N N . ARG B 1 41 ? -11.93 -0.377 14.281 1 78.12 41 ARG B N 1
ATOM 1645 C CA . ARG B 1 41 ? -13.039 -0.052 13.391 1 78.12 41 ARG B CA 1
ATOM 1646 C C . ARG B 1 41 ? -13.344 1.442 13.422 1 78.12 41 ARG B C 1
ATOM 1648 O O . ARG B 1 41 ? -13.617 2.006 14.484 1 78.12 41 ARG B O 1
ATOM 1655 N N . LEU B 1 42 ? -13.133 2.061 12.352 1 84.56 42 LEU B N 1
ATOM 1656 C CA . LEU B 1 42 ? -13.477 3.465 12.172 1 84.56 42 LEU B CA 1
ATOM 1657 C C . LEU B 1 42 ? -14.883 3.607 11.586 1 84.56 42 LEU B C 1
ATOM 1659 O O . LEU B 1 42 ? -15.336 2.738 10.844 1 84.56 42 LEU B O 1
ATOM 1663 N N . ASP B 1 43 ? -15.578 4.574 12.109 1 82.5 43 ASP B N 1
ATOM 1664 C CA . ASP B 1 43 ? -16.859 4.914 11.484 1 82.5 43 ASP B CA 1
ATOM 1665 C C . ASP B 1 43 ? -16.938 6.414 11.203 1 82.5 43 ASP B C 1
ATOM 1667 O O . ASP B 1 43 ? -15.992 7.156 11.453 1 82.5 43 ASP B O 1
ATOM 1671 N N . PHE B 1 44 ? -18.047 6.758 10.594 1 82.81 44 PHE B N 1
ATOM 1672 C CA . PHE B 1 44 ? -18.25 8.125 10.125 1 82.81 44 PHE B CA 1
ATOM 1673 C C . PHE B 1 44 ? -18.266 9.102 11.289 1 82.81 44 PHE B C 1
ATOM 1675 O O . PHE B 1 44 ? -17.844 10.258 11.133 1 82.81 44 PHE B O 1
ATOM 1682 N N . GLU B 1 45 ? -18.562 8.656 12.469 1 82.19 45 GLU B N 1
ATOM 1683 C CA . GLU B 1 45 ? -18.656 9.539 13.625 1 82.19 45 GLU B CA 1
ATOM 1684 C C . GLU B 1 45 ? -17.297 9.742 14.289 1 82.19 45 GLU B C 1
ATOM 1686 O O . GLU B 1 45 ? -17.031 10.789 14.875 1 82.19 45 GLU B O 1
ATOM 1691 N N . THR B 1 46 ? -16.5 8.812 14.07 1 85.31 46 THR B N 1
ATOM 1692 C CA . THR B 1 46 ? -15.234 8.852 14.789 1 85.31 46 THR B CA 1
ATOM 1693 C C . THR B 1 46 ? -14.117 9.336 13.867 1 85.31 46 THR B C 1
ATOM 1695 O O . THR B 1 46 ? -13.023 9.68 14.336 1 85.31 46 THR B O 1
ATOM 1698 N N . ALA B 1 47 ? -14.492 9.5 12.594 1 90.25 47 ALA B N 1
ATOM 1699 C CA . ALA B 1 47 ? -13.461 9.875 11.625 1 90.25 47 ALA B CA 1
ATOM 1700 C C . ALA B 1 47 ? -13.188 11.375 11.664 1 90.25 47 ALA B C 1
ATOM 1702 O O . ALA B 1 47 ? -14.094 12.172 11.898 1 90.25 47 ALA B O 1
ATOM 1703 N N . ASP B 1 48 ? -11.938 11.75 11.57 1 89.94 48 ASP B N 1
ATOM 1704 C CA . ASP B 1 48 ? -11.555 13.156 11.469 1 89.94 48 ASP B CA 1
ATOM 1705 C C . ASP B 1 48 ? -11.719 13.672 10.047 1 89.94 48 ASP B C 1
ATOM 1707 O O . ASP B 1 48 ? -12.016 14.844 9.828 1 89.94 48 ASP B O 1
ATOM 1711 N N . CYS B 1 49 ? -11.469 12.812 9.055 1 93 49 CYS B N 1
ATOM 1712 C CA . CYS B 1 49 ? -11.539 13.172 7.645 1 93 49 CYS B CA 1
ATOM 1713 C C . CYS B 1 49 ? -12.344 12.141 6.863 1 93 49 CYS B C 1
ATOM 1715 O O . CYS B 1 49 ? -12.172 10.938 7.059 1 93 49 CYS B O 1
ATOM 1717 N N . VAL B 1 50 ? -13.25 12.703 6.031 1 93.75 50 VAL B N 1
ATOM 1718 C CA . VAL B 1 50 ? -14.047 11.828 5.18 1 93.75 50 VAL B CA 1
ATOM 1719 C C . VAL B 1 50 ? -13.93 12.273 3.723 1 93.75 50 VAL B C 1
ATOM 1721 O O . VAL B 1 50 ? -14.211 13.43 3.398 1 93.75 50 VAL B O 1
ATOM 1724 N N . THR B 1 51 ? -13.43 11.43 2.861 1 94.94 51 THR B N 1
ATOM 1725 C CA . THR B 1 51 ? -13.43 11.641 1.417 1 94.94 51 THR B CA 1
ATOM 1726 C C . THR B 1 51 ? -14.469 10.75 0.743 1 94.94 51 THR B C 1
ATOM 1728 O O . THR B 1 51 ? -14.406 9.523 0.842 1 94.94 51 THR B O 1
ATOM 1731 N N . SER B 1 52 ? -15.375 11.406 0.063 1 94.12 52 SER B N 1
ATOM 1732 C CA . SER B 1 52 ? -16.484 10.68 -0.555 1 94.12 52 SER B CA 1
ATOM 1733 C C . SER B 1 52 ? -16.438 10.781 -2.074 1 94.12 52 SER B C 1
ATOM 1735 O O . SER B 1 52 ? -15.625 11.539 -2.623 1 94.12 52 SER B O 1
ATOM 1737 N N . GLY B 1 53 ? -17.188 9.922 -2.705 1 94.75 53 GLY B N 1
ATOM 1738 C CA . GLY B 1 53 ? -17.344 10 -4.148 1 94.75 53 GLY B CA 1
ATOM 1739 C C . GLY B 1 53 ? -16.172 9.391 -4.906 1 94.75 53 GLY B C 1
ATOM 1740 O O . GLY B 1 53 ? -15.945 9.719 -6.07 1 94.75 53 GLY B O 1
ATOM 1741 N N . LEU B 1 54 ? -15.422 8.555 -4.238 1 96.31 54 LEU B N 1
ATOM 1742 C CA . LEU B 1 54 ? -14.281 7.914 -4.895 1 96.31 54 LEU B CA 1
ATOM 1743 C C . LEU B 1 54 ? -14.758 6.805 -5.828 1 96.31 54 LEU B C 1
ATOM 1745 O O . LEU B 1 54 ? -15.523 5.93 -5.418 1 96.31 54 LEU B O 1
ATOM 1749 N N . THR B 1 55 ? -14.273 6.855 -7.133 1 96.06 55 THR B N 1
ATOM 1750 C CA . THR B 1 55 ? -14.578 5.832 -8.125 1 96.06 55 THR B CA 1
ATOM 1751 C C . THR B 1 55 ? -13.328 5.434 -8.906 1 96.06 55 THR B C 1
ATOM 1753 O O . THR B 1 55 ? -12.391 6.223 -9.016 1 96.06 55 THR B O 1
ATOM 1756 N N . SER B 1 56 ? -13.391 4.258 -9.375 1 96 56 SER B N 1
ATOM 1757 C CA . SER B 1 56 ? -12.242 3.777 -10.141 1 96 56 SER B CA 1
ATOM 1758 C C . SER B 1 56 ? -12.336 4.215 -11.602 1 96 56 SER B C 1
ATOM 1760 O O . SER B 1 56 ? -13.438 4.43 -12.125 1 96 56 SER B O 1
ATOM 1762 N N . ARG B 1 57 ? -11.18 4.398 -12.188 1 94.56 57 ARG B N 1
ATOM 1763 C CA . ARG B 1 57 ? -11.07 4.578 -13.633 1 94.56 57 ARG B CA 1
ATOM 1764 C C . ARG B 1 57 ? -10.812 3.246 -14.328 1 94.56 57 ARG B C 1
ATOM 1766 O O . ARG B 1 57 ? -10.523 2.242 -13.68 1 94.56 57 ARG B O 1
ATOM 1773 N N . TRP B 1 58 ? -10.898 3.244 -15.617 1 93.31 58 TRP B N 1
ATOM 1774 C CA . TRP B 1 58 ? -10.719 2.031 -16.406 1 93.31 58 TRP B CA 1
ATOM 1775 C C . TRP B 1 58 ? -9.344 1.417 -16.156 1 93.31 58 TRP B C 1
ATOM 1777 O O . TRP B 1 58 ? -9.219 0.199 -16.016 1 93.31 58 TRP B O 1
ATOM 1787 N N . PHE B 1 59 ? -8.328 2.207 -16.062 1 92.06 59 PHE B N 1
ATOM 1788 C CA . PHE B 1 59 ? -6.957 1.724 -15.93 1 92.06 59 PHE B CA 1
ATOM 1789 C C . PHE B 1 59 ? -6.668 1.273 -14.508 1 92.06 59 PHE B C 1
ATOM 1791 O O . PHE B 1 59 ? -5.598 0.723 -14.227 1 92.06 59 PHE B O 1
ATOM 1798 N N . ASP B 1 60 ? -7.641 1.518 -13.531 1 96.06 60 ASP B N 1
ATOM 1799 C CA . ASP B 1 60 ? -7.496 1.074 -12.148 1 96.06 60 ASP B CA 1
ATOM 1800 C C . ASP B 1 60 ? -8.008 -0.355 -11.969 1 96.06 60 ASP B C 1
ATOM 1802 O O . ASP B 1 60 ? -7.922 -0.92 -10.883 1 96.06 60 ASP B O 1
ATOM 1806 N N . LEU B 1 61 ? -8.484 -0.963 -13.031 1 95.12 61 LEU B N 1
ATOM 1807 C CA . LEU B 1 61 ? -9.188 -2.238 -12.922 1 95.12 61 LEU B CA 1
ATOM 1808 C C . LEU B 1 61 ? -8.281 -3.393 -13.336 1 95.12 61 LEU B C 1
ATOM 1810 O O . LEU B 1 61 ? -7.391 -3.223 -14.172 1 95.12 61 LEU B O 1
ATOM 1814 N N . ASP B 1 62 ? -8.602 -4.562 -12.734 1 90.94 62 ASP B N 1
ATOM 1815 C CA . ASP B 1 62 ? -7.926 -5.789 -13.148 1 90.94 62 ASP B CA 1
ATOM 1816 C C . ASP B 1 62 ? -8.727 -6.523 -14.219 1 90.94 62 ASP B C 1
ATOM 1818 O O . ASP B 1 62 ? -9.711 -5.992 -14.742 1 90.94 62 ASP B O 1
ATOM 1822 N N . VAL B 1 63 ? -8.297 -7.754 -14.562 1 88.19 63 VAL B N 1
ATOM 1823 C CA . VAL B 1 63 ? -8.875 -8.531 -15.656 1 88.19 63 VAL B CA 1
ATOM 1824 C C . VAL B 1 63 ? -10.312 -8.906 -15.32 1 88.19 63 VAL B C 1
ATOM 1826 O O . VAL B 1 63 ? -11.117 -9.195 -16.219 1 88.19 63 VAL B O 1
ATOM 1829 N N . ASN B 1 64 ? -10.68 -8.93 -13.984 1 88.5 64 ASN B N 1
ATOM 1830 C CA . ASN B 1 64 ? -12.023 -9.281 -13.547 1 88.5 64 ASN B CA 1
ATOM 1831 C C . ASN B 1 64 ? -12.906 -8.039 -13.383 1 88.5 64 ASN B C 1
ATOM 1833 O O . ASN B 1 64 ? -14.023 -8.133 -12.875 1 88.5 64 ASN B O 1
ATOM 1837 N N . HIS B 1 65 ? -12.367 -6.871 -13.734 1 93.38 65 HIS B N 1
ATOM 1838 C CA . HIS B 1 65 ? -13.086 -5.602 -13.633 1 93.38 65 HIS B CA 1
ATOM 1839 C C . HIS B 1 65 ? -13.273 -5.191 -12.18 1 93.38 65 HIS B C 1
ATOM 1841 O O . HIS B 1 65 ? -14.281 -4.566 -11.836 1 93.38 65 HIS B O 1
ATOM 1847 N N . HIS B 1 66 ? -12.398 -5.707 -11.344 1 94.94 66 HIS B N 1
ATOM 1848 C CA . HIS B 1 66 ? -12.32 -5.23 -9.969 1 94.94 66 HIS B CA 1
ATOM 1849 C C . HIS B 1 66 ? -11.195 -4.211 -9.805 1 94.94 66 HIS B C 1
ATOM 1851 O O . HIS B 1 66 ? -10.219 -4.234 -10.555 1 94.94 66 HIS B O 1
ATOM 1857 N N . VAL B 1 67 ? -11.461 -3.377 -8.844 1 97.06 67 VAL B N 1
ATOM 1858 C CA . VAL B 1 67 ? -10.453 -2.361 -8.555 1 97.06 67 VAL B CA 1
ATOM 1859 C C . VAL B 1 67 ? -9.18 -3.029 -8.062 1 97.06 67 VAL B C 1
ATOM 1861 O O . VAL B 1 67 ? -9.219 -3.9 -7.188 1 97.06 67 VAL B O 1
ATOM 1864 N N . ASN B 1 68 ? -8.039 -2.559 -8.633 1 95 68 ASN B N 1
ATOM 1865 C CA . ASN B 1 68 ? -6.73 -3.07 -8.242 1 95 68 ASN B CA 1
ATOM 1866 C C . ASN B 1 68 ? -6.371 -2.658 -6.816 1 95 68 ASN B C 1
ATOM 1868 O O . ASN B 1 68 ? -6.68 -1.543 -6.391 1 95 68 ASN B O 1
ATOM 1872 N N . ASN B 1 69 ? -5.621 -3.543 -6.148 1 95.12 69 ASN B N 1
ATOM 1873 C CA . ASN B 1 69 ? -5.262 -3.32 -4.754 1 95.12 69 ASN B CA 1
ATOM 1874 C C . ASN B 1 69 ? -4.469 -2.029 -4.578 1 95.12 69 ASN B C 1
ATOM 1876 O O . ASN B 1 69 ? -4.59 -1.355 -3.551 1 95.12 69 ASN B O 1
ATOM 1880 N N . VAL B 1 70 ? -3.699 -1.644 -5.539 1 97.12 70 VAL B N 1
ATOM 1881 C CA . VAL B 1 70 ? -2.875 -0.442 -5.477 1 97.12 70 VAL B CA 1
ATOM 1882 C C . VAL B 1 70 ? -3.766 0.795 -5.398 1 97.12 70 VAL B C 1
ATOM 1884 O O . VAL B 1 70 ? -3.439 1.758 -4.699 1 97.12 70 VAL B O 1
ATOM 1887 N N . LYS B 1 71 ? -4.863 0.76 -6.051 1 97.19 71 LYS B N 1
ATOM 1888 C CA . LYS B 1 71 ? -5.777 1.897 -6.078 1 97.19 71 LYS B CA 1
ATOM 1889 C C . LYS B 1 71 ? -6.359 2.168 -4.691 1 97.19 71 LYS B C 1
ATOM 1891 O O . LYS B 1 71 ? -6.582 3.322 -4.32 1 97.19 71 LYS B O 1
ATOM 1896 N N . TYR B 1 72 ? -6.566 1.106 -3.906 1 98.19 72 TYR B N 1
ATOM 1897 C CA . TYR B 1 72 ? -7.039 1.292 -2.539 1 98.19 72 TYR B CA 1
ATOM 1898 C C . TYR B 1 72 ? -6.023 2.07 -1.711 1 98.19 72 TYR B C 1
ATOM 1900 O O . TYR B 1 72 ? -6.391 2.949 -0.929 1 98.19 72 TYR B O 1
ATOM 1908 N N . VAL B 1 73 ? -4.789 1.785 -1.936 1 98.19 73 VAL B N 1
ATOM 1909 C CA . VAL B 1 73 ? -3.703 2.455 -1.225 1 98.19 73 VAL B CA 1
ATOM 1910 C C . VAL B 1 73 ? -3.666 3.932 -1.612 1 98.19 73 VAL B C 1
ATOM 1912 O O . VAL B 1 73 ? -3.537 4.801 -0.75 1 98.19 73 VAL B O 1
ATOM 1915 N N . ASP B 1 74 ? -3.844 4.172 -2.838 1 97.44 74 ASP B N 1
ATOM 1916 C CA . ASP B 1 74 ? -3.916 5.543 -3.34 1 97.44 74 ASP B CA 1
ATOM 1917 C C . ASP B 1 74 ? -5.035 6.32 -2.654 1 97.44 74 ASP B C 1
ATOM 1919 O O . ASP B 1 74 ? -4.816 7.43 -2.16 1 97.44 74 ASP B O 1
ATOM 1923 N N . TRP B 1 75 ? -6.203 5.707 -2.518 1 97.56 75 TRP B N 1
ATOM 1924 C CA . TRP B 1 75 ? -7.379 6.355 -1.944 1 97.56 75 TRP B CA 1
ATOM 1925 C C . TRP B 1 75 ? -7.16 6.672 -0.468 1 97.56 75 TRP B C 1
ATOM 1927 O O . TRP B 1 75 ? -7.52 7.754 0.002 1 97.56 75 TRP B O 1
ATOM 1937 N N . ILE B 1 76 ? -6.512 5.742 0.262 1 97.25 76 ILE B N 1
ATOM 1938 C CA . ILE B 1 76 ? -6.418 5.988 1.697 1 97.25 76 ILE B CA 1
ATOM 1939 C C . ILE B 1 76 ? -5.309 7 1.976 1 97.25 76 ILE B C 1
ATOM 1941 O O . ILE B 1 76 ? -5.426 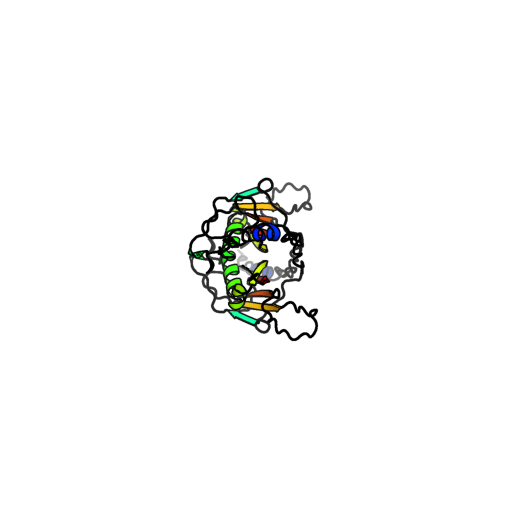7.824 2.885 1 97.25 76 ILE B O 1
ATOM 1945 N N . LEU B 1 77 ? -4.27 6.992 1.178 1 96.25 77 LEU B N 1
ATOM 1946 C CA . LEU B 1 77 ? -3.199 7.965 1.384 1 96.25 77 LEU B CA 1
ATOM 1947 C C . LEU B 1 77 ? -3.639 9.359 0.943 1 96.25 77 LEU B C 1
ATOM 1949 O O . LEU B 1 77 ? -3.223 10.359 1.532 1 96.25 77 LEU B O 1
ATOM 1953 N N . ASP B 1 78 ? -4.48 9.383 0.035 1 93.62 78 ASP B N 1
ATOM 1954 C CA . ASP B 1 78 ? -4.988 10.656 -0.468 1 93.62 78 ASP B CA 1
ATOM 1955 C C . ASP B 1 78 ? -6.023 11.25 0.486 1 93.62 78 ASP B C 1
ATOM 1957 O O . ASP B 1 78 ? -6.387 12.422 0.364 1 93.62 78 ASP B O 1
ATOM 1961 N N . SER B 1 79 ? -6.496 10.492 1.426 1 92.25 79 SER B N 1
ATOM 1962 C CA . SER B 1 79 ? -7.562 10.938 2.312 1 92.25 79 SER B CA 1
ATOM 1963 C C . SER B 1 79 ? -7.004 11.656 3.535 1 92.25 79 SER B C 1
ATOM 1965 O O . SER B 1 79 ? -7.758 12.219 4.328 1 92.25 79 SER B O 1
ATOM 1967 N N . VAL B 1 80 ? -5.75 11.672 3.709 1 94.5 80 VAL B N 1
ATOM 1968 C CA . VAL B 1 80 ? -5.16 12.375 4.844 1 94.5 80 VAL B CA 1
ATOM 1969 C C . VAL B 1 80 ? -5.035 13.867 4.523 1 94.5 80 VAL B C 1
ATOM 1971 O O . VAL B 1 80 ? -4.902 14.25 3.359 1 94.5 80 VAL B O 1
ATOM 1974 N N . PRO B 1 81 ? -5.094 14.68 5.602 1 93.5 81 PRO B N 1
ATOM 1975 C CA . PRO B 1 81 ? -4.914 16.109 5.352 1 93.5 81 PRO B CA 1
ATOM 1976 C C . PRO B 1 81 ? -3.578 16.438 4.688 1 93.5 81 PRO B C 1
ATOM 1978 O O . PRO B 1 81 ? -2.553 15.836 5.031 1 93.5 81 PRO B O 1
ATOM 1981 N N . ARG B 1 82 ? -3.619 17.359 3.785 1 90.56 82 ARG B N 1
ATOM 1982 C CA . ARG B 1 82 ? -2.451 17.703 2.984 1 90.56 82 ARG B CA 1
ATOM 1983 C C . ARG B 1 82 ? -1.293 18.156 3.869 1 90.56 82 ARG B C 1
ATOM 1985 O O . ARG B 1 82 ? -0.127 18 3.498 1 90.56 82 ARG B O 1
ATOM 1992 N N . SER B 1 83 ? -1.573 18.703 5.051 1 91.94 83 SER B N 1
ATOM 1993 C CA . SER B 1 83 ? -0.539 19.203 5.957 1 91.94 83 SER B CA 1
ATOM 1994 C C . SER B 1 83 ? 0.339 18.062 6.461 1 91.94 83 SER B C 1
ATOM 1996 O O . SER B 1 83 ? 1.507 18.266 6.793 1 91.94 83 SER B O 1
ATOM 1998 N N . LEU B 1 84 ? -0.209 16.859 6.418 1 93.75 84 LEU B N 1
ATOM 1999 C CA . LEU B 1 84 ? 0.524 15.734 6.996 1 93.75 84 LEU B CA 1
ATOM 2000 C C . LEU B 1 84 ? 1.714 15.352 6.121 1 93.75 84 LEU B C 1
ATOM 2002 O O . LEU B 1 84 ? 2.863 15.414 6.566 1 93.75 84 LEU B O 1
ATOM 2006 N N . PRO B 1 85 ? 1.467 15.094 4.805 1 92.56 85 PRO B N 1
ATOM 2007 C CA . PRO B 1 85 ? 2.627 14.766 3.973 1 92.56 85 PRO B CA 1
ATOM 2008 C C . PRO B 1 85 ? 3.578 15.945 3.791 1 92.56 85 PRO B C 1
ATOM 2010 O O . PRO B 1 85 ? 4.73 15.758 3.393 1 92.56 85 PRO B O 1
ATOM 2013 N N . GLU B 1 86 ? 3.164 17.094 4.07 1 90.12 86 GLU B N 1
ATOM 2014 C CA . GLU B 1 86 ? 4.027 18.266 3.967 1 90.12 86 GLU B CA 1
ATOM 2015 C C . GLU B 1 86 ? 5.039 18.297 5.109 1 90.12 86 GLU B C 1
ATOM 2017 O O . GLU B 1 86 ? 6.188 18.703 4.918 1 90.12 86 GLU B O 1
ATOM 2022 N N . GLY B 1 87 ? 4.605 17.906 6.32 1 91.12 87 GLY B N 1
ATOM 2023 C CA . GLY B 1 87 ? 5.453 18.016 7.496 1 91.12 87 GLY B CA 1
ATOM 2024 C C . GLY B 1 87 ? 5.988 16.672 7.965 1 91.12 87 GLY B C 1
ATOM 2025 O O . GLY B 1 87 ? 6.898 16.625 8.797 1 91.12 87 GLY B O 1
ATOM 2026 N N . HIS B 1 88 ? 5.406 15.617 7.453 1 94.62 88 HIS B N 1
ATOM 2027 C CA . HIS B 1 88 ? 5.773 14.273 7.875 1 94.62 88 HIS B CA 1
ATOM 2028 C C . HIS B 1 88 ? 6.043 13.367 6.676 1 94.62 88 HIS B C 1
ATOM 2030 O O . HIS B 1 88 ? 5.652 13.695 5.551 1 94.62 88 HIS B O 1
ATOM 2036 N N . GLU B 1 89 ? 6.754 12.32 6.914 1 94.81 89 GLU B N 1
ATOM 2037 C CA . GLU B 1 89 ? 6.984 11.281 5.914 1 94.81 89 GLU B CA 1
ATOM 2038 C C . GLU B 1 89 ? 6.41 9.938 6.367 1 94.81 89 GLU B C 1
ATOM 2040 O O . GLU B 1 89 ? 6.457 9.609 7.555 1 94.81 89 GLU B O 1
ATOM 2045 N N . LEU B 1 90 ? 5.918 9.219 5.414 1 97 90 LEU B N 1
ATOM 2046 C CA . LEU B 1 90 ? 5.34 7.91 5.719 1 97 90 LEU B CA 1
ATOM 2047 C C . LEU B 1 90 ? 6.422 6.926 6.148 1 97 90 LEU B C 1
ATOM 2049 O O . LEU B 1 90 ? 7.387 6.699 5.418 1 97 90 LEU B O 1
ATOM 2053 N N . HIS B 1 91 ? 6.184 6.34 7.285 1 96.75 91 HIS B N 1
ATOM 2054 C CA . HIS B 1 91 ? 7.184 5.453 7.863 1 96.75 91 HIS B CA 1
ATOM 2055 C C . HIS B 1 91 ? 6.734 3.998 7.797 1 96.75 91 HIS B C 1
ATOM 2057 O O . HIS B 1 91 ? 7.551 3.102 7.57 1 96.75 91 HIS B O 1
ATOM 2063 N N . ALA B 1 92 ? 5.484 3.785 8.047 1 97.19 92 ALA B N 1
ATOM 2064 C CA . ALA B 1 92 ? 4.977 2.416 8.055 1 97.19 92 ALA B CA 1
ATOM 2065 C C . ALA B 1 92 ? 3.498 2.379 7.672 1 97.19 92 ALA B C 1
ATOM 2067 O O . ALA B 1 92 ? 2.785 3.371 7.836 1 97.19 92 ALA B O 1
ATOM 2068 N N . MET B 1 93 ? 3.109 1.195 7.199 1 97.88 93 MET B N 1
ATOM 2069 C CA . MET B 1 93 ? 1.718 0.984 6.809 1 97.88 93 MET B CA 1
ATOM 2070 C C . MET B 1 93 ? 1.304 -0.467 7.031 1 97.88 93 MET B C 1
ATOM 2072 O O . MET B 1 93 ? 2.053 -1.388 6.703 1 97.88 93 MET B O 1
ATOM 2076 N N . THR B 1 94 ? 0.161 -0.658 7.613 1 97.5 94 THR B N 1
ATOM 2077 C CA . THR B 1 94 ? -0.478 -1.963 7.746 1 97.5 94 THR B CA 1
ATOM 2078 C C . THR B 1 94 ? -1.89 -1.935 7.168 1 97.5 94 THR B C 1
ATOM 2080 O O . THR B 1 94 ? -2.689 -1.062 7.508 1 97.5 94 THR B O 1
ATOM 2083 N N . ILE B 1 95 ? -2.141 -2.896 6.281 1 98 95 ILE B N 1
ATOM 2084 C CA . ILE B 1 95 ? -3.441 -2.928 5.621 1 98 95 ILE B CA 1
ATOM 2085 C C . ILE B 1 95 ? -4.039 -4.328 5.723 1 98 95 ILE B C 1
ATOM 2087 O O . ILE B 1 95 ? -3.328 -5.324 5.555 1 98 95 ILE B O 1
ATOM 2091 N N . GLU B 1 96 ? -5.301 -4.371 5.977 1 97.25 96 GLU B N 1
ATOM 2092 C CA . GLU B 1 96 ? -6.105 -5.582 5.855 1 97.25 96 GLU B CA 1
ATOM 2093 C C . GLU B 1 96 ? -7.219 -5.402 4.824 1 97.25 96 GLU B C 1
ATOM 2095 O O . GLU B 1 96 ? -8.078 -4.531 4.98 1 97.25 96 GLU B O 1
ATOM 2100 N N . PHE B 1 97 ? -7.156 -6.281 3.846 1 97 97 PHE B N 1
ATOM 2101 C CA . PHE B 1 97 ? -8.156 -6.238 2.785 1 97 97 PHE B CA 1
ATOM 2102 C C . PHE B 1 97 ? -9.328 -7.152 3.109 1 97 97 PHE B C 1
ATOM 2104 O O . PHE B 1 97 ? -9.141 -8.297 3.531 1 97 97 PHE B O 1
ATOM 2111 N N . ARG B 1 98 ? -10.539 -6.645 2.811 1 94.38 98 ARG B N 1
ATOM 2112 C CA . ARG B 1 98 ? -11.719 -7.414 3.219 1 94.38 98 ARG B CA 1
ATOM 2113 C C . ARG B 1 98 ? -12.578 -7.773 2.014 1 94.38 98 ARG B C 1
ATOM 2115 O O . ARG B 1 98 ? -13.203 -8.836 1.987 1 94.38 98 ARG B O 1
ATOM 2122 N N . LYS B 1 99 ? -12.617 -6.848 1.084 1 93.75 99 LYS B N 1
ATOM 2123 C CA . LYS B 1 99 ? -13.531 -7.051 -0.039 1 93.75 99 LYS B CA 1
ATOM 2124 C C . LYS B 1 99 ? -12.992 -6.398 -1.309 1 93.75 99 LYS B C 1
ATOM 2126 O O . LYS B 1 99 ? -12.359 -5.34 -1.251 1 93.75 99 LYS B O 1
ATOM 2131 N N . GLU B 1 100 ? -13.359 -6.98 -2.41 1 93.38 100 GLU B N 1
ATOM 2132 C CA . GLU B 1 100 ? -13.062 -6.371 -3.703 1 93.38 100 GLU B CA 1
ATOM 2133 C C . GLU B 1 100 ? -14.203 -5.461 -4.156 1 93.38 100 GLU B C 1
ATOM 2135 O O . GLU B 1 100 ? -15.367 -5.699 -3.824 1 93.38 100 GLU B O 1
ATOM 2140 N N . VAL B 1 101 ? -13.758 -4.504 -4.887 1 95.69 101 VAL B N 1
ATOM 2141 C CA . VAL B 1 101 ? -14.734 -3.529 -5.355 1 95.69 101 VAL B CA 1
ATOM 2142 C C . VAL B 1 101 ? -14.867 -3.627 -6.875 1 95.69 101 VAL B C 1
ATOM 2144 O O . VAL B 1 101 ? -13.867 -3.646 -7.594 1 95.69 101 VAL B O 1
ATOM 2147 N N . ALA B 1 102 ? -16.094 -3.678 -7.359 1 94.44 102 ALA B N 1
ATOM 2148 C CA . ALA B 1 102 ? -16.359 -3.711 -8.797 1 94.44 102 ALA B CA 1
ATOM 2149 C C . ALA B 1 102 ? -16.266 -2.316 -9.406 1 94.44 102 ALA B C 1
ATOM 2151 O O . ALA B 1 102 ? -16.25 -1.316 -8.68 1 94.44 102 ALA B O 1
ATOM 2152 N N . ILE B 1 103 ? -16.219 -2.293 -10.711 1 92.94 103 ILE B N 1
ATOM 2153 C CA . ILE B 1 103 ? -16.172 -1.034 -11.445 1 92.94 103 ILE B CA 1
ATOM 2154 C C . ILE B 1 103 ? -17.406 -0.2 -11.125 1 92.94 103 ILE B C 1
ATOM 2156 O O . ILE B 1 103 ? -18.469 -0.746 -10.789 1 92.94 103 ILE B O 1
ATOM 2160 N N . ASP B 1 104 ? -17.281 1.077 -11.133 1 91.44 104 ASP B N 1
ATOM 2161 C CA . ASP B 1 104 ? -18.359 2.059 -11.023 1 91.44 104 ASP B CA 1
ATOM 2162 C C . ASP B 1 104 ? -18.969 2.061 -9.625 1 91.44 104 ASP B C 1
ATOM 2164 O O . ASP B 1 104 ? -20.094 2.549 -9.43 1 91.44 104 ASP B O 1
ATOM 2168 N N . THR B 1 105 ? -18.375 1.396 -8.711 1 95 105 THR B N 1
ATOM 2169 C CA . THR B 1 105 ? -18.828 1.444 -7.324 1 95 105 THR B CA 1
ATOM 2170 C C . THR B 1 105 ? -18.25 2.666 -6.613 1 95 105 THR B C 1
ATOM 2172 O O . THR B 1 105 ? -17.062 2.969 -6.754 1 95 105 THR B O 1
ATOM 2175 N N . VAL B 1 106 ? -19.109 3.373 -5.902 1 96.88 106 VAL B N 1
ATOM 2176 C CA . VAL B 1 106 ? -18.688 4.547 -5.152 1 96.88 106 VAL B CA 1
ATOM 2177 C C . VAL B 1 106 ? -18.234 4.125 -3.752 1 96.88 106 VAL B C 1
ATOM 2179 O O . VAL B 1 106 ? -18.938 3.377 -3.068 1 96.88 106 VAL B O 1
ATOM 2182 N N . VAL B 1 107 ? -17.016 4.645 -3.338 1 97.25 107 VAL B N 1
ATOM 2183 C CA . VAL B 1 107 ? -16.516 4.262 -2.023 1 97.25 107 VAL B CA 1
ATOM 2184 C C . VAL B 1 107 ? -16.172 5.512 -1.213 1 97.25 107 VAL B C 1
ATOM 2186 O O . VAL B 1 107 ? -16.078 6.609 -1.766 1 97.25 107 VAL B O 1
ATOM 2189 N N . HIS B 1 108 ? -16.094 5.359 0.132 1 96.88 108 HIS B N 1
ATOM 2190 C CA . HIS B 1 108 ? -15.695 6.402 1.07 1 96.88 108 HIS B CA 1
ATOM 2191 C C . HIS B 1 108 ? -14.406 6.027 1.795 1 96.88 108 HIS B C 1
ATOM 2193 O O . HIS B 1 108 ? -14.219 4.875 2.184 1 96.88 108 HIS B O 1
ATOM 2199 N N . SER B 1 109 ? -13.57 6.996 1.89 1 97.56 109 SER B N 1
ATOM 2200 C CA . SER B 1 109 ? -12.359 6.832 2.689 1 97.56 109 SER B CA 1
ATOM 2201 C C . SER B 1 109 ? -12.43 7.656 3.971 1 97.56 109 SER B C 1
ATOM 2203 O O . SER B 1 109 ? -12.602 8.875 3.922 1 97.56 109 SER B O 1
ATOM 2205 N N . LEU B 1 110 ? -12.312 6.984 5.113 1 96 110 LEU B N 1
ATOM 2206 C CA . LEU B 1 110 ? -12.312 7.633 6.422 1 96 110 LEU B CA 1
ATOM 2207 C C . LEU B 1 110 ? -10.938 7.547 7.078 1 96 110 LEU B C 1
ATOM 2209 O O . LEU B 1 110 ? -10.266 6.516 6.98 1 96 110 LEU B O 1
ATOM 2213 N N . SER B 1 111 ? -10.555 8.609 7.75 1 96.38 111 SER B N 1
ATOM 2214 C CA . SER B 1 111 ? -9.281 8.594 8.461 1 96.38 111 SER B CA 1
ATOM 2215 C C . SER B 1 111 ? -9.398 9.281 9.82 1 96.38 111 SER B C 1
ATOM 2217 O O . SER B 1 111 ? -10.164 10.242 9.969 1 96.38 111 SER B O 1
ATOM 2219 N N . LYS B 1 112 ? -8.703 8.758 10.766 1 95.44 112 LYS B N 1
ATOM 2220 C CA . LYS B 1 112 ? -8.578 9.336 12.102 1 95.44 112 LYS B CA 1
ATOM 2221 C C . LYS B 1 112 ? -7.117 9.492 12.5 1 95.44 112 LYS B C 1
ATOM 2223 O O . LYS B 1 112 ? -6.359 8.523 12.516 1 95.44 112 LYS B O 1
ATOM 2228 N N . LEU B 1 113 ? -6.797 10.703 12.844 1 94.19 113 LEU B N 1
ATOM 2229 C CA . LEU B 1 113 ? -5.414 10.992 13.211 1 94.19 113 LEU B CA 1
ATOM 2230 C C . LEU B 1 113 ? -5.223 10.875 14.727 1 94.19 113 LEU B C 1
ATOM 2232 O O . LEU B 1 113 ? -6.074 11.32 15.5 1 94.19 113 LEU B O 1
ATOM 2236 N N . LYS B 1 114 ? -4.16 10.242 15.055 1 92.06 114 LYS B N 1
ATOM 2237 C CA . LYS B 1 114 ? -3.742 10.141 16.453 1 92.06 114 LYS B CA 1
ATOM 2238 C C . LYS B 1 114 ? -2.342 10.711 16.656 1 92.06 114 LYS B C 1
ATOM 2240 O O . LYS B 1 114 ? -1.384 10.258 16.016 1 92.06 114 LYS B O 1
ATOM 2245 N N . TYR B 1 115 ? -2.256 11.641 17.516 1 86.5 115 TYR B N 1
ATOM 2246 C CA . TYR B 1 115 ? -0.966 12.258 17.812 1 86.5 115 TYR B CA 1
ATOM 2247 C C . TYR B 1 115 ? -0.372 11.68 19.094 1 86.5 115 TYR B C 1
ATOM 2249 O O . TYR B 1 115 ? -1.1 11.375 20.047 1 86.5 115 TYR B O 1
ATOM 2257 N N . GLU B 1 116 ? 0.823 11.227 19.016 1 74.62 116 GLU B N 1
ATOM 2258 C CA . GLU B 1 116 ? 1.473 10.742 20.234 1 74.62 116 GLU B CA 1
ATOM 2259 C C . GLU B 1 116 ? 1.739 11.891 21.203 1 74.62 116 GLU B C 1
ATOM 2261 O O . GLU B 1 116 ? 2.146 12.977 20.797 1 74.62 116 GLU B O 1
ATOM 2266 N N . ASP B 1 117 ? 0.992 11.945 22.312 1 61.62 117 ASP B N 1
ATOM 2267 C CA . ASP B 1 117 ? 1.192 12.938 23.359 1 61.62 117 ASP B CA 1
ATOM 2268 C C . ASP B 1 117 ? 2.617 12.875 23.906 1 61.62 117 ASP B C 1
ATOM 2270 O O . ASP B 1 117 ? 3.07 11.812 24.344 1 61.62 117 ASP B O 1
ATOM 2274 N N . ASN B 1 118 ? 3.557 13.32 23.312 1 53.16 118 ASN B N 1
ATOM 2275 C CA . ASN B 1 118 ? 4.758 13.469 24.125 1 53.16 118 ASN B CA 1
ATOM 2276 C C . ASN B 1 118 ? 4.449 14.156 25.453 1 53.16 118 ASN B C 1
ATOM 2278 O O . ASN B 1 118 ? 4.383 15.383 25.516 1 53.16 118 ASN B O 1
ATOM 2282 N N . ALA B 1 119 ? 3.547 13.641 26.219 1 45.47 119 ALA B N 1
ATOM 2283 C CA . ALA B 1 119 ? 3.342 14.258 27.531 1 45.47 119 ALA B CA 1
ATOM 2284 C C . ALA B 1 119 ? 4.672 14.508 28.219 1 45.47 119 ALA B C 1
ATOM 2286 O O . ALA B 1 119 ? 4.703 15.055 29.328 1 45.47 119 ALA B O 1
ATOM 2287 N N . THR B 1 120 ? 5.68 13.586 28.047 1 41.5 120 THR B N 1
ATOM 2288 C CA . THR B 1 120 ? 6.664 13.859 29.094 1 41.5 120 THR B CA 1
ATOM 2289 C C . THR B 1 120 ? 7.246 15.266 28.922 1 41.5 120 THR B C 1
ATOM 2291 O O . THR B 1 120 ? 8.203 15.625 29.609 1 41.5 120 THR B O 1
ATOM 2294 N N . ALA B 1 121 ? 7.285 15.852 27.797 1 40.12 121 ALA B N 1
ATOM 2295 C CA . ALA B 1 121 ? 8.062 17.078 28.016 1 40.12 121 ALA B CA 1
ATOM 2296 C C . ALA B 1 121 ? 7.355 18 29.016 1 40.12 121 ALA B C 1
ATOM 2298 O O . ALA B 1 121 ? 6.125 18.094 29.016 1 40.12 121 ALA B O 1
ATOM 2299 N N . GLY B 1 122 ? 7.957 18.375 30.188 1 38.88 122 GLY B N 1
ATOM 2300 C CA . GLY B 1 122 ? 7.699 19.453 31.125 1 38.88 122 GLY B CA 1
ATOM 2301 C C . GLY B 1 122 ? 6.992 20.625 30.5 1 38.88 122 GLY B C 1
ATOM 2302 O O . GLY B 1 122 ? 6.945 20.75 29.281 1 38.88 122 GLY B O 1
ATOM 2303 N N . GLU B 1 123 ? 6.191 21.594 31.438 1 37.69 123 GLU B N 1
ATOM 2304 C CA . GLU B 1 123 ? 5.484 22.875 31.391 1 37.69 123 GLU B CA 1
ATOM 2305 C C . GLU B 1 123 ? 6.176 23.844 30.453 1 37.69 123 GLU B C 1
ATOM 2307 O O . GLU B 1 123 ? 5.863 25.047 30.453 1 37.69 123 GLU B O 1
ATOM 2312 N N . ASN B 1 124 ? 7.516 23.688 30.219 1 37.88 124 ASN B N 1
ATOM 2313 C CA . ASN B 1 124 ? 7.938 24.922 29.578 1 37.88 124 ASN B CA 1
ATOM 2314 C C . ASN B 1 124 ? 7.207 25.156 28.266 1 37.88 124 ASN B C 1
ATOM 2316 O O . ASN B 1 124 ? 6.934 24.203 27.531 1 37.88 124 ASN B O 1
ATOM 2320 N N . GLY B 1 125 ? 6.32 26.188 28.109 1 37.03 125 GLY B N 1
ATOM 2321 C CA . GLY B 1 125 ? 5.504 26.891 27.141 1 37.03 125 GLY B CA 1
ATOM 2322 C C . GLY B 1 125 ? 6.07 26.828 25.734 1 37.03 125 GLY B C 1
ATOM 2323 O O . GLY B 1 125 ? 5.734 27.656 24.875 1 37.03 125 GLY B O 1
ATOM 2324 N N . ASP B 1 126 ? 7.371 26.469 25.578 1 39.53 126 ASP B N 1
ATOM 2325 C CA . ASP B 1 126 ? 7.652 26.766 24.188 1 39.53 126 ASP B CA 1
ATOM 2326 C C . ASP B 1 126 ? 6.762 25.953 23.25 1 39.53 126 ASP B C 1
ATOM 2328 O O . ASP B 1 126 ? 6.617 24.734 23.438 1 39.53 126 ASP B O 1
ATOM 2332 N N . GLY B 1 127 ? 5.621 26.438 22.828 1 39.47 127 GLY B N 1
ATOM 2333 C CA . GLY B 1 127 ? 4.672 26.141 21.766 1 39.47 127 GLY B CA 1
ATOM 2334 C C . GLY B 1 127 ? 5.25 25.234 20.688 1 39.47 127 GLY B C 1
ATOM 2335 O O . GLY B 1 127 ? 5.164 25.547 19.484 1 39.47 127 GLY B O 1
ATOM 2336 N N . HIS B 1 128 ? 6.332 24.641 20.922 1 41.66 128 HIS B N 1
ATOM 2337 C CA . HIS B 1 128 ? 6.719 23.875 19.734 1 41.66 128 HIS B CA 1
ATOM 2338 C C . HIS B 1 128 ? 5.574 22.984 19.25 1 41.66 128 HIS B C 1
ATOM 2340 O O . HIS B 1 128 ? 5.074 22.156 20 1 41.66 128 HIS B O 1
ATOM 2346 N N . GLY B 1 129 ? 4.648 23.406 18.469 1 44.88 129 GLY B N 1
ATOM 2347 C CA . GLY B 1 129 ? 3.506 22.906 17.719 1 44.88 129 GLY B CA 1
ATOM 2348 C C . GLY B 1 129 ? 3.625 21.438 17.359 1 44.88 129 GLY B C 1
ATOM 2349 O O . GLY B 1 129 ? 4.707 20.859 17.453 1 44.88 129 GLY B O 1
ATOM 2350 N N . HIS B 1 130 ? 2.471 20.578 17.422 1 54.44 130 HIS B N 1
ATOM 2351 C CA . HIS B 1 130 ? 2.162 19.219 16.953 1 54.44 130 HIS B CA 1
ATOM 2352 C C . HIS B 1 130 ? 2.992 18.859 15.734 1 54.44 130 HIS B C 1
ATOM 2354 O O . HIS B 1 130 ? 3.016 17.688 15.328 1 54.44 130 HIS B O 1
ATOM 2360 N N . GLY B 1 131 ? 3.822 19.75 15.188 1 61.12 131 GLY B N 1
ATOM 2361 C CA . GLY B 1 131 ? 4.496 19.531 13.922 1 61.12 131 GLY B CA 1
ATOM 2362 C C . GLY B 1 131 ? 5.68 18.594 14.023 1 61.12 131 GLY B C 1
ATOM 2363 O O . GLY B 1 131 ? 6.105 18.016 13.023 1 61.12 131 GLY B O 1
ATOM 2364 N N . ASP B 1 132 ? 6.184 18.234 15.297 1 74.5 132 ASP B N 1
ATOM 2365 C CA . ASP B 1 132 ? 7.43 17.469 15.367 1 74.5 132 ASP B CA 1
ATOM 2366 C C . ASP B 1 132 ? 7.191 16.078 15.969 1 74.5 132 ASP B C 1
ATOM 2368 O O . ASP B 1 132 ? 8.141 15.391 16.328 1 74.5 132 ASP B O 1
ATOM 2372 N N . ALA B 1 133 ? 5.984 15.734 16.203 1 86.69 133 ALA B N 1
ATOM 2373 C CA . ALA B 1 133 ? 5.723 14.422 16.781 1 86.69 133 ALA B CA 1
ATOM 2374 C C . ALA B 1 133 ? 5.207 13.453 15.719 1 86.69 133 ALA B C 1
ATOM 2376 O O . ALA B 1 133 ? 4.598 13.867 14.734 1 86.69 133 ALA B O 1
ATOM 2377 N N . PRO B 1 134 ? 5.492 12.188 15.953 1 92.19 134 PRO B N 1
ATOM 2378 C CA . PRO B 1 134 ? 4.926 11.18 15.055 1 92.19 134 PRO B CA 1
ATOM 2379 C C . PRO B 1 134 ? 3.398 11.164 15.078 1 92.19 134 PRO B C 1
ATOM 2381 O O . PRO B 1 134 ? 2.789 11.484 16.094 1 92.19 134 PRO B O 1
ATOM 2384 N N . VAL B 1 135 ? 2.887 10.875 13.984 1 95.31 135 VAL B N 1
ATOM 2385 C CA . VAL B 1 135 ? 1.436 10.82 13.844 1 95.31 135 VAL B CA 1
ATOM 2386 C C . VAL B 1 135 ? 1.013 9.438 13.359 1 95.31 135 VAL B C 1
ATOM 2388 O O . VAL B 1 135 ? 1.625 8.883 12.445 1 95.31 135 VAL B O 1
ATOM 2391 N N . GLU B 1 136 ? 0.064 8.891 14.008 1 95.69 136 GLU B N 1
ATOM 2392 C CA . GLU B 1 136 ? -0.573 7.66 13.555 1 95.69 136 GLU B CA 1
ATOM 2393 C C . GLU B 1 136 ? -1.949 7.941 12.953 1 95.69 136 GLU B C 1
ATOM 2395 O O . GLU B 1 136 ? -2.709 8.758 13.484 1 95.69 136 GLU B O 1
ATOM 2400 N N . VAL B 1 137 ? -2.252 7.266 11.828 1 96.44 137 VAL B N 1
ATOM 2401 C CA . VAL B 1 137 ? -3.541 7.473 11.18 1 96.44 137 VAL B CA 1
ATOM 2402 C C . VAL B 1 137 ? -4.234 6.129 10.969 1 96.44 137 VAL B C 1
ATOM 2404 O O . VAL B 1 137 ? -3.656 5.207 10.383 1 96.44 137 VAL B O 1
ATOM 2407 N N . ASP B 1 138 ? -5.461 6.008 11.484 1 96.38 138 ASP B N 1
ATOM 2408 C CA . ASP B 1 138 ? -6.316 4.871 11.164 1 96.38 138 ASP B CA 1
ATOM 2409 C C . ASP B 1 138 ? -7.16 5.16 9.922 1 96.38 138 ASP B C 1
ATOM 2411 O O . ASP B 1 138 ? -7.676 6.27 9.758 1 96.38 138 ASP B O 1
ATOM 2415 N N . HIS B 1 139 ? -7.293 4.164 9.008 1 97.56 139 HIS B N 1
ATOM 2416 C CA . HIS B 1 139 ? -8.039 4.324 7.766 1 97.56 139 HIS B CA 1
ATOM 2417 C C . HIS B 1 139 ? -9.141 3.279 7.645 1 97.56 139 HIS B C 1
ATOM 2419 O O . HIS B 1 139 ? -8.945 2.119 8.008 1 97.56 139 HIS B O 1
ATOM 2425 N N . LEU B 1 140 ? -10.242 3.686 7.129 1 96.88 140 LEU B N 1
ATOM 2426 C CA . LEU B 1 140 ? -11.312 2.789 6.707 1 96.88 140 LEU B CA 1
ATOM 2427 C C . LEU B 1 140 ? -11.797 3.143 5.305 1 96.88 140 LEU B C 1
ATOM 2429 O O . LEU B 1 140 ? -12.109 4.301 5.023 1 96.88 140 LEU B O 1
ATOM 2433 N N . LEU B 1 141 ? -11.703 2.227 4.414 1 97.25 141 LEU B N 1
ATOM 2434 C CA . LEU B 1 141 ? -12.375 2.32 3.123 1 97.25 141 LEU B CA 1
ATOM 2435 C C . LEU B 1 141 ? -13.664 1.505 3.119 1 97.25 141 LEU B C 1
ATOM 2437 O O . LEU B 1 141 ? -13.664 0.326 3.48 1 97.25 141 LEU B O 1
ATOM 2441 N N . CYS B 1 142 ? -14.773 2.127 2.73 1 96.44 142 CYS B N 1
ATOM 2442 C CA . CYS B 1 142 ? -16.047 1.406 2.838 1 96.44 142 CYS B CA 1
ATOM 2443 C C . CYS B 1 142 ? -16.984 1.796 1.71 1 96.44 142 CYS B C 1
ATOM 2445 O O . CYS B 1 142 ? -16.781 2.811 1.042 1 96.44 142 CYS B O 1
ATOM 2447 N N . LEU B 1 143 ? -17.969 0.979 1.502 1 95.94 143 LEU B N 1
ATOM 2448 C CA . LEU B 1 143 ? -19.047 1.254 0.558 1 95.94 143 LEU B CA 1
ATOM 2449 C C . LEU B 1 143 ? -20.078 2.18 1.177 1 95.94 143 LEU B C 1
ATOM 2451 O O . LEU B 1 143 ? -20 2.506 2.363 1 95.94 143 LEU B O 1
ATOM 2455 N N . GLU B 1 144 ? -20.938 2.564 0.371 1 91.69 144 GLU B N 1
ATOM 2456 C CA . GLU B 1 144 ? -22.016 3.457 0.819 1 91.69 144 GLU B CA 1
ATOM 2457 C C . GLU B 1 144 ? -22.828 2.814 1.931 1 91.69 144 GLU B C 1
ATOM 2459 O O . GLU B 1 144 ? -23.312 3.504 2.834 1 91.69 144 GLU B O 1
ATOM 2464 N N . ASP B 1 145 ? -22.938 1.53 1.878 1 90.5 145 ASP B N 1
ATOM 2465 C CA . ASP B 1 145 ? -23.766 0.831 2.859 1 90.5 145 ASP B CA 1
ATOM 2466 C C . ASP B 1 145 ? -22.984 0.557 4.141 1 90.5 145 ASP B C 1
ATOM 2468 O O . ASP B 1 145 ? -23.5 -0.049 5.078 1 90.5 145 ASP B O 1
ATOM 2472 N N . GLY B 1 146 ? -21.812 0.907 4.117 1 89.81 146 GLY B N 1
ATOM 2473 C CA . GLY B 1 146 ? -21.016 0.744 5.32 1 89.81 146 GLY B CA 1
ATOM 2474 C C . GLY B 1 146 ? -20.141 -0.496 5.289 1 89.81 146 GLY B C 1
ATOM 2475 O O . GLY B 1 146 ? -19.297 -0.694 6.172 1 89.81 146 GLY B O 1
ATOM 2476 N N . SER B 1 147 ? -20.344 -1.375 4.227 1 94.12 147 SER B N 1
ATOM 2477 C CA . SER B 1 147 ? -19.516 -2.572 4.117 1 94.12 147 SER B CA 1
ATOM 2478 C C . SER B 1 147 ? -18.031 -2.213 3.971 1 94.12 147 SER B C 1
ATOM 2480 O O . SER B 1 147 ? -17.688 -1.348 3.168 1 94.12 147 SER B O 1
ATOM 2482 N N . GLU B 1 148 ? -17.188 -2.93 4.758 1 96.31 148 GLU B N 1
ATOM 2483 C CA . GLU B 1 148 ? -15.773 -2.594 4.805 1 96.31 148 GLU B CA 1
ATOM 2484 C C . GLU B 1 148 ? -15.016 -3.213 3.629 1 96.31 148 GLU B C 1
ATOM 2486 O O . GLU B 1 148 ? -15.195 -4.395 3.328 1 96.31 148 GLU B O 1
ATOM 2491 N N . ILE B 1 149 ? -14.273 -2.389 2.975 1 97.25 149 ILE B N 1
ATOM 2492 C CA . ILE B 1 149 ? -13.391 -2.828 1.896 1 97.25 149 ILE B CA 1
ATOM 2493 C C . ILE B 1 149 ? -12.008 -3.143 2.455 1 97.25 149 ILE B C 1
ATOM 2495 O O . ILE B 1 149 ? -11.422 -4.18 2.133 1 97.25 149 ILE B O 1
ATOM 2499 N N . LEU B 1 150 ? -11.477 -2.256 3.273 1 97.5 150 LEU B N 1
ATOM 2500 C CA . LEU B 1 150 ? -10.203 -2.49 3.943 1 97.5 150 LEU B CA 1
ATOM 2501 C C . LEU B 1 150 ? -10.07 -1.615 5.184 1 97.5 150 LEU B C 1
ATOM 2503 O O . LEU B 1 150 ? -10.789 -0.625 5.332 1 97.5 150 LEU B O 1
ATOM 2507 N N . ARG B 1 151 ? -9.18 -2.039 6.09 1 97.12 151 ARG B N 1
ATOM 2508 C CA . ARG B 1 151 ? -8.688 -1.26 7.219 1 97.12 151 ARG B CA 1
ATOM 2509 C C . ARG B 1 151 ? -7.168 -1.107 7.16 1 97.12 151 ARG B C 1
ATOM 2511 O O . ARG B 1 151 ? -6.461 -2.027 6.738 1 97.12 151 ARG B O 1
ATOM 2518 N N . ALA B 1 152 ? -6.781 0.06 7.605 1 97.56 152 ALA B N 1
ATOM 2519 C CA . ALA B 1 152 ? -5.336 0.267 7.555 1 97.56 152 ALA B CA 1
ATOM 2520 C C . ALA B 1 152 ? -4.875 1.203 8.672 1 97.56 152 ALA B C 1
ATOM 2522 O O . ALA B 1 152 ? -5.691 1.908 9.273 1 97.56 152 ALA B O 1
ATOM 2523 N N . ARG B 1 153 ? -3.588 1.142 8.945 1 96.94 153 ARG B N 1
ATOM 2524 C CA . ARG B 1 153 ? -2.887 2.07 9.828 1 96.94 153 ARG B CA 1
ATOM 2525 C C . ARG B 1 153 ? -1.579 2.541 9.203 1 96.94 153 ARG B C 1
ATOM 2527 O O . ARG B 1 153 ? -0.799 1.73 8.703 1 96.94 153 ARG B O 1
ATOM 2534 N N . THR B 1 154 ? -1.446 3.805 9.195 1 97.19 154 THR B N 1
ATOM 2535 C CA . THR B 1 154 ? -0.19 4.375 8.719 1 97.19 154 THR B CA 1
ATOM 2536 C C . THR B 1 154 ? 0.493 5.172 9.828 1 97.19 154 THR B C 1
ATOM 2538 O O . THR B 1 154 ? -0.177 5.754 10.68 1 97.19 154 THR B O 1
ATOM 2541 N N . THR B 1 155 ? 1.789 5.156 9.828 1 96.81 155 THR B N 1
ATOM 2542 C CA . THR B 1 155 ? 2.584 5.941 10.766 1 96.81 155 THR B CA 1
ATOM 2543 C C . THR B 1 155 ? 3.48 6.926 10.023 1 96.81 155 THR B C 1
ATOM 2545 O O . THR B 1 155 ? 4.105 6.566 9.023 1 96.81 155 THR B O 1
ATOM 2548 N N . TRP B 1 156 ? 3.506 8.094 10.562 1 95.75 156 TRP B N 1
ATOM 2549 C CA . TRP B 1 156 ? 4.207 9.195 9.914 1 95.75 156 TRP B CA 1
ATOM 2550 C C . TRP B 1 156 ? 5.199 9.844 10.875 1 95.75 156 TRP B C 1
ATOM 2552 O O . TRP B 1 156 ? 4.848 10.172 12.016 1 95.75 156 TRP B O 1
ATOM 2562 N N . ASN B 1 157 ? 6.414 10.062 10.422 1 94.19 157 ASN B N 1
ATOM 2563 C CA . ASN B 1 157 ? 7.441 10.734 11.211 1 94.19 157 ASN B CA 1
ATOM 2564 C C . ASN B 1 157 ? 7.727 12.141 10.672 1 94.19 157 ASN B C 1
ATOM 2566 O O . ASN B 1 157 ? 7.688 12.367 9.469 1 94.19 157 ASN B O 1
ATOM 2570 N N . PRO B 1 158 ? 7.992 13.07 11.602 1 92.25 158 PRO B N 1
ATOM 2571 C CA . PRO B 1 158 ? 8.328 14.422 11.141 1 92.25 158 PRO B CA 1
ATOM 2572 C C . PRO B 1 158 ? 9.531 14.438 10.203 1 92.25 158 PRO B C 1
ATOM 2574 O O . PRO B 1 158 ? 10.484 13.688 10.398 1 92.25 158 PRO B O 1
ATOM 2577 N N . LYS B 1 159 ? 9.312 15.258 9.133 1 87.88 159 LYS B N 1
ATOM 2578 C CA . LYS B 1 159 ? 10.43 15.438 8.211 1 87.88 159 LYS B CA 1
ATOM 2579 C C . LYS B 1 159 ? 11.547 16.266 8.852 1 87.88 159 LYS B C 1
ATOM 2581 O O . LYS B 1 159 ? 11.281 17.172 9.625 1 87.88 159 LYS B O 1
ATOM 2586 N N . ASN B 1 160 ? 12.797 15.781 8.906 1 73.62 160 ASN B N 1
ATOM 2587 C CA . ASN B 1 160 ? 13.906 16.547 9.461 1 73.62 160 ASN B CA 1
ATOM 2588 C C . ASN B 1 160 ? 14.227 17.766 8.609 1 73.62 160 ASN B C 1
ATOM 2590 O O . ASN B 1 160 ? 14.367 17.656 7.391 1 73.62 160 ASN B O 1
ATOM 2594 N N . LEU B 1 161 ? 13.523 18.906 8.812 1 55.06 161 LEU B N 1
ATOM 2595 C CA . LEU B 1 161 ? 13.797 20.156 8.109 1 55.06 161 LEU B CA 1
ATOM 2596 C C . LEU B 1 161 ? 15.297 20.406 8.016 1 55.06 161 LEU B C 1
ATOM 2598 O O . LEU B 1 161 ? 15.727 21.438 7.484 1 55.06 161 LEU B O 1
ATOM 2602 N N . VAL B 1 162 ? 16.109 19.734 8.773 1 43.97 162 VAL B N 1
ATOM 2603 C CA . VAL B 1 162 ? 17.438 20.328 8.727 1 43.97 162 VAL B CA 1
ATOM 2604 C C . VAL B 1 162 ? 18.062 20.125 7.348 1 43.97 162 VAL B C 1
ATOM 2606 O O . VAL B 1 162 ? 19.234 20.438 7.121 1 43.97 162 VAL B O 1
ATOM 2609 N N . ASN B 1 163 ? 17.359 19.625 6.32 1 34.34 163 ASN B N 1
ATOM 2610 C CA . ASN B 1 163 ? 18.328 19.75 5.234 1 34.34 163 ASN B CA 1
ATOM 2611 C C . ASN B 1 163 ? 18.5 21.203 4.797 1 34.34 163 ASN B C 1
ATOM 2613 O O . ASN B 1 163 ? 17.5 21.922 4.617 1 34.34 163 ASN B O 1
#

Secondary structure (DSSP, 8-state):
-----GGGSGGGGTGGGTS------------------------TTT-SEEEEEE---GGGB-TTSBBPHHHHHHHHHHTS-THHHHHEEEEEEEEEE----BTT--EEEEEEEEE-----S-S------GGGS-EEEEEEEEETT--EEEEEEEEEEE--TT-/-----GGGGSGGGTGGGTS------------------------TTT-SEEEEEE---GGGB-TTSBBPHHHHHHHHHHTS-THHHHHEEEEEEEEEE----BTT--EEEEEEEEE-----S-S------GGGS-EEEEEEEEETT--EEEEEEEEEEE--TT-

Foldseek 3Di:
DDPPPPDDPPPPPPPVPPPPPVPVPPPPPPPPVCCVPDQDDDDPVQFPWKDWFDFDDPVQADPVQWGDPVVVVVVQVVGDDPVQVVFWDWDDKDKDFDDIHHHPFIKMKTKHKDWDPPVPPDPPPPCPDSSATKMKMWMFMGGPVRHTGMIMMIIIGGDPVPD/DDPPPPDDPPPPPPPVPPPCPVPVPPPPPPPPVCCVDDQDDDDPVQFPWKDWFDFDDPVQADPVQWGDPVVVVVVQVVGDDPVQVVFWDWDDKDKDFDDIHHHPFIKMKTKHKDWDPPVPPDPPPPCPDSSATKMKMWMFIGGPVRHTGMIMMIIIGGDPVPD

Sequence (326 aa):
MMNYETRRLHKFVQEVKDELACRIVPVEESVVPKNEQRLPRLDFETADCVTSGLTSRWFDLDVNHHVNNVKYVDWILDSVPRSLPEGHELHAMTIEFRKEVAIDTVVHSLSKLKYEDNATAGENGDGHGHGDAPVEVDHLLCLEDGSEILRARTTWNPKNLVNMMNYETRRLHKFVQEVKDELACRIVPVEESVVPKNEQRLPRLDFETADCVTSGLTSRWFDLDVNHHVNNVKYVDWILDSVPRSLPEGHELHAMTIEFRKEVAIDTVVHSLSKLKYEDNATAGENGDGHGHGDAPVEVDHLLCLEDGSEILRARTTWNPKNLVN

pLDDT: mean 73.67, std 27.89, range [24.56, 98.19]

Solvent-accessible surface area (backbone atoms only — not comparable to full-atom values): 19528 Å² total; per-residue (Å²): 140,83,87,78,80,77,76,76,73,70,69,72,70,64,68,70,63,65,71,67,60,71,71,74,61,71,74,64,74,73,66,64,75,74,69,79,59,72,75,69,88,70,47,85,85,69,33,73,32,78,41,69,78,42,63,67,54,80,89,40,38,45,98,85,42,27,54,33,73,60,53,55,54,47,51,54,65,65,40,50,64,72,67,48,69,72,42,26,38,76,36,35,37,38,40,40,50,68,49,85,45,55,68,82,44,58,31,33,28,33,27,30,78,42,70,64,74,72,64,76,68,72,85,71,72,76,71,76,59,84,64,71,44,46,35,38,34,43,34,29,34,23,38,84,86,60,51,61,30,32,37,28,39,36,33,27,36,42,54,76,71,81,113,138,82,88,78,77,78,76,74,74,70,68,73,70,63,66,69,62,64,72,68,60,69,72,75,60,72,74,64,75,72,67,65,77,74,69,79,60,73,73,69,88,69,47,84,83,69,34,74,32,78,42,70,79,42,62,67,55,80,88,40,39,45,99,85,44,27,53,35,74,60,52,56,53,47,50,54,63,65,41,50,62,71,66,47,70,73,43,25,40,76,36,34,38,38,39,40,51,68,49,85,43,54,68,80,45,58,33,33,28,34,27,30,78,41,69,62,74,72,64,76,67,70,86,71,72,76,73,76,59,84,65,72,45,46,36,38,35,43,34,30,34,23,38,85,87,61,53,62,29,32,37,28,40,38,34,29,37,42,54,75,72,82,114